Protein AF-A0A6I3MB51-F1 (afdb_monomer)

Secondary structure (DSSP, 8-state):
-----PPPPPPP----HHHHHHHHHHHHHHHHHHHHHHHHHHHHHHHHHHHTTGGGGSHHHH---TTHHHHHHHHHHHHHHHHHHHHHHHHHHHHTSHHHHHHTSTTHHHHHHHHHHHHHHHHHHHGGGGHHHHHHHHHHHHHHHHHTT--S-HHHHHHHHHHHHHHHHHHHHHHTTEEE-TTT--EEEE-TT---SSEEETTEEEEEE----SS--HHHHHHTT---GGGB-TTS-EEEPPSSTTS--------TTSSHHHHHHHHHHHHHHTT-------TT--HHHHHHHHHHHHHTT----PPPS-----

Organism: NCBI:txid88376

Radius of gyration: 34.32 Å; Cα contacts (8 Å, |Δi|>4): 249; chains: 1; bounding box: 93×64×107 Å

Structure (mmCIF, N/CA/C/O backbone):
data_AF-A0A6I3MB51-F1
#
_entry.id   AF-A0A6I3MB51-F1
#
loop_
_atom_site.group_PDB
_atom_site.id
_atom_site.type_symbol
_atom_site.label_atom_id
_atom_site.label_alt_id
_atom_site.label_comp_id
_atom_site.label_asym_id
_atom_site.label_entity_id
_atom_site.label_seq_id
_atom_site.pdbx_PDB_ins_code
_atom_site.Cartn_x
_atom_site.Cartn_y
_atom_site.Cartn_z
_atom_site.occupancy
_atom_site.B_iso_or_equiv
_atom_site.auth_seq_id
_atom_site.auth_comp_id
_atom_site.auth_asym_id
_atom_site.auth_atom_id
_atom_site.pdbx_PDB_model_num
ATOM 1 N N . MET A 1 1 ? 63.590 -49.082 -60.515 1.00 42.47 1 MET A N 1
ATOM 2 C CA . MET A 1 1 ? 62.926 -47.864 -61.024 1.00 42.47 1 MET A CA 1
ATOM 3 C C . MET A 1 1 ? 61.656 -47.686 -60.219 1.00 42.47 1 MET A C 1
ATOM 5 O O . MET A 1 1 ? 60.655 -48.316 -60.525 1.00 42.47 1 MET A O 1
ATOM 9 N N . SER A 1 2 ? 61.745 -46.925 -59.135 1.00 40.91 2 SER A N 1
ATOM 10 C CA . SER A 1 2 ? 60.619 -46.637 -58.249 1.00 40.91 2 SER A CA 1
ATOM 11 C C . SER A 1 2 ? 60.252 -45.184 -58.499 1.00 40.91 2 SER A C 1
ATOM 13 O O . SER A 1 2 ? 61.074 -44.303 -58.266 1.00 40.91 2 SER A O 1
ATOM 15 N N . VAL A 1 3 ? 59.079 -44.956 -59.086 1.00 45.72 3 VAL A N 1
ATOM 16 C CA . VAL A 1 3 ? 58.568 -43.614 -59.371 1.00 45.72 3 VAL A CA 1
ATOM 17 C C . VAL A 1 3 ? 58.088 -43.021 -58.052 1.00 45.72 3 VAL A C 1
ATOM 19 O O . VAL A 1 3 ? 57.127 -43.504 -57.458 1.00 45.72 3 VAL A O 1
ATOM 22 N N . GLU A 1 4 ? 58.802 -42.007 -57.583 1.00 49.66 4 GLU A N 1
ATOM 23 C CA . GLU A 1 4 ? 58.446 -41.189 -56.431 1.00 49.66 4 GLU A CA 1
ATOM 24 C C . GLU A 1 4 ? 57.209 -40.353 -56.802 1.00 49.66 4 GLU A C 1
ATOM 26 O O . GLU A 1 4 ? 57.269 -39.453 -57.640 1.00 49.66 4 GLU A O 1
ATOM 31 N N . GLN A 1 5 ? 56.048 -40.719 -56.252 1.00 52.34 5 GLN A N 1
ATOM 32 C CA . GLN A 1 5 ? 54.817 -39.942 -56.381 1.00 52.34 5 GLN A CA 1
ATOM 33 C C . GLN A 1 5 ? 54.979 -38.633 -55.604 1.00 52.34 5 GLN A C 1
ATOM 35 O O . GLN A 1 5 ? 54.984 -38.627 -54.374 1.00 52.34 5 GLN A O 1
ATOM 40 N N . ALA A 1 6 ? 55.091 -37.521 -56.329 1.00 49.56 6 ALA A N 1
ATOM 41 C CA . ALA A 1 6 ? 55.002 -36.188 -55.757 1.00 49.56 6 ALA A CA 1
ATOM 42 C C . ALA A 1 6 ? 53.624 -36.007 -55.097 1.00 49.56 6 ALA A C 1
ATOM 44 O O . ALA A 1 6 ? 52.588 -36.075 -55.762 1.00 49.56 6 ALA A O 1
ATOM 45 N N . ALA A 1 7 ? 53.620 -35.801 -53.780 1.00 53.81 7 ALA A N 1
ATOM 46 C CA . ALA A 1 7 ? 52.425 -35.475 -53.021 1.00 53.81 7 ALA A CA 1
ATOM 47 C C . ALA A 1 7 ? 51.867 -34.125 -53.498 1.00 53.81 7 ALA A C 1
ATOM 49 O O . ALA A 1 7 ? 52.521 -33.089 -53.378 1.00 53.81 7 ALA A O 1
ATOM 50 N N . VAL A 1 8 ? 50.653 -34.147 -54.046 1.00 59.91 8 VAL A N 1
ATOM 51 C CA . VAL A 1 8 ? 49.859 -32.943 -54.308 1.00 59.91 8 VAL A CA 1
ATOM 52 C C . VAL A 1 8 ? 49.549 -32.302 -52.948 1.00 59.91 8 VAL A C 1
ATOM 54 O O . VAL A 1 8 ? 48.999 -32.995 -52.087 1.00 59.91 8 VAL A O 1
ATOM 57 N N . PRO A 1 9 ? 49.908 -31.028 -52.699 1.00 56.16 9 PRO A N 1
ATOM 58 C CA . PRO A 1 9 ? 49.522 -30.363 -51.461 1.00 56.16 9 PRO A CA 1
ATOM 59 C C . PRO A 1 9 ? 47.987 -30.318 -51.376 1.00 56.16 9 PRO A C 1
ATOM 61 O O . PRO A 1 9 ? 47.340 -30.075 -52.400 1.00 56.16 9 PRO A O 1
ATOM 64 N N . PRO A 1 10 ? 47.379 -30.565 -50.200 1.00 54.44 10 PRO A N 1
ATOM 65 C CA . PRO A 1 10 ? 45.936 -30.4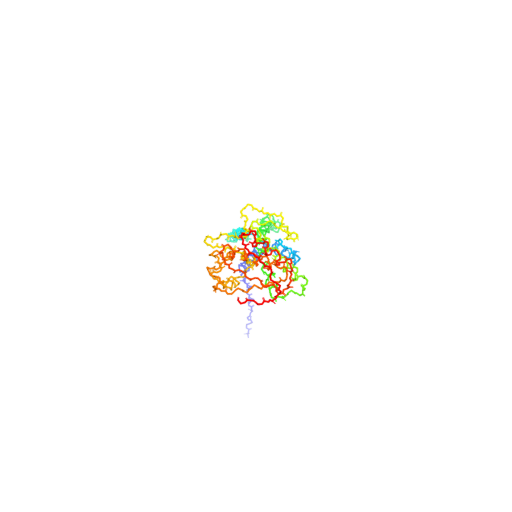41 -50.061 1.00 54.44 10 PRO A CA 1
ATOM 66 C C . PRO A 1 10 ? 45.537 -29.010 -50.430 1.00 54.44 10 PRO A C 1
ATOM 68 O O . PRO A 1 10 ? 46.172 -28.051 -49.985 1.00 54.44 10 PRO A O 1
ATOM 71 N N . ALA A 1 11 ? 44.511 -28.875 -51.274 1.00 55.53 11 ALA A N 1
ATOM 72 C CA . ALA A 1 11 ? 43.912 -27.582 -51.572 1.00 55.53 11 ALA A CA 1
ATOM 73 C C . ALA A 1 11 ? 43.587 -26.868 -50.245 1.00 55.53 11 ALA A C 1
ATOM 75 O O . ALA A 1 11 ? 43.142 -27.539 -49.305 1.00 55.53 11 ALA A O 1
ATOM 76 N N . PRO A 1 12 ? 43.838 -25.550 -50.128 1.00 47.59 12 PRO A N 1
ATOM 77 C CA . PRO A 1 12 ? 43.454 -24.814 -48.933 1.00 47.59 12 PRO A CA 1
ATOM 78 C C . PRO A 1 12 ? 41.963 -25.049 -48.704 1.00 47.59 12 PRO A C 1
ATOM 80 O O . PRO A 1 12 ? 41.168 -24.923 -49.634 1.00 47.59 12 PRO A O 1
ATOM 83 N N . ALA A 1 13 ? 41.604 -25.462 -47.491 1.00 51.59 13 ALA A N 1
ATOM 84 C CA . ALA A 1 13 ? 40.215 -25.646 -47.123 1.00 51.59 13 ALA A CA 1
ATOM 85 C C . ALA A 1 13 ? 39.491 -24.310 -47.341 1.00 51.59 13 ALA A C 1
ATOM 87 O O . ALA A 1 13 ? 39.730 -23.349 -46.612 1.00 51.59 13 ALA A O 1
ATOM 88 N N . GLU A 1 14 ? 38.624 -24.246 -48.353 1.00 46.31 14 GLU A N 1
ATOM 89 C CA . GLU A 1 14 ? 37.527 -23.281 -48.429 1.00 46.31 14 GLU A CA 1
ATOM 90 C C . GLU A 1 14 ? 36.556 -23.600 -47.285 1.00 46.31 14 GLU A C 1
ATOM 92 O O . GLU A 1 14 ? 35.446 -24.079 -47.485 1.00 46.31 14 GLU A O 1
ATOM 97 N N . THR A 1 15 ? 36.990 -23.413 -46.042 1.00 51.09 15 THR A N 1
ATOM 98 C CA . THR A 1 15 ? 36.074 -23.300 -44.914 1.00 51.09 15 THR A CA 1
ATOM 99 C C . THR A 1 15 ? 35.401 -21.938 -45.027 1.00 51.09 15 THR A C 1
ATOM 101 O O . THR A 1 15 ? 35.941 -20.918 -44.616 1.00 51.09 15 THR A O 1
ATOM 104 N N . ASP A 1 16 ? 34.275 -21.956 -45.738 1.00 58.34 16 ASP A N 1
ATOM 105 C CA . ASP A 1 16 ? 33.053 -21.179 -45.551 1.00 58.34 16 ASP A CA 1
ATOM 106 C C . ASP A 1 16 ? 33.182 -19.772 -44.939 1.00 58.34 16 ASP A C 1
ATOM 108 O O . ASP A 1 16 ? 32.640 -19.488 -43.872 1.00 58.34 16 ASP A O 1
ATOM 112 N N . ALA A 1 17 ? 33.733 -18.821 -45.698 1.00 62.75 17 ALA A N 1
ATOM 113 C CA . ALA A 1 17 ? 33.596 -17.387 -45.402 1.00 62.75 17 ALA A CA 1
ATOM 114 C C . ALA A 1 17 ? 32.122 -16.955 -45.199 1.00 62.75 17 ALA A C 1
ATOM 116 O O . ALA A 1 17 ? 31.830 -15.985 -44.502 1.00 62.75 17 ALA A O 1
ATOM 117 N N . LEU A 1 18 ? 31.184 -17.696 -45.800 1.00 63.47 18 LEU A N 1
ATOM 118 C CA . LEU A 1 18 ? 29.742 -17.529 -45.633 1.00 63.47 18 LEU A CA 1
ATOM 119 C C . LEU A 1 18 ? 29.249 -18.020 -44.261 1.00 63.47 18 LEU A C 1
ATOM 121 O O . LEU A 1 18 ? 28.390 -17.368 -43.674 1.00 63.47 18 LEU A O 1
ATOM 125 N N . SER A 1 19 ? 29.802 -19.119 -43.735 1.00 70.19 19 SER A N 1
ATOM 126 C CA . SER A 1 19 ? 29.491 -19.629 -42.390 1.00 70.19 19 SER A CA 1
ATOM 127 C C . SER A 1 19 ? 30.039 -18.692 -41.317 1.00 70.19 19 SER A C 1
ATOM 129 O O . SER A 1 19 ? 29.294 -18.301 -40.421 1.00 70.19 19 SER A O 1
ATOM 131 N N . ASP A 1 20 ? 31.290 -18.250 -41.460 1.00 74.06 20 ASP A N 1
ATOM 132 C CA . ASP A 1 20 ? 31.930 -17.325 -40.515 1.00 74.06 20 ASP A CA 1
ATOM 133 C C . ASP A 1 20 ? 31.216 -15.961 -40.485 1.00 74.06 20 ASP A C 1
ATOM 135 O O . ASP A 1 20 ? 30.989 -15.379 -39.420 1.00 74.06 20 ASP A O 1
ATOM 139 N N . ALA A 1 21 ? 30.784 -15.461 -41.650 1.00 69.19 21 ALA A N 1
ATOM 140 C CA . ALA A 1 21 ? 29.977 -14.246 -41.735 1.00 69.19 21 ALA A CA 1
ATOM 141 C C . ALA A 1 21 ? 28.595 -14.426 -41.083 1.00 69.19 21 ALA A C 1
ATOM 143 O O . ALA A 1 21 ? 28.131 -13.535 -40.367 1.00 69.19 21 ALA A O 1
ATOM 144 N N . LEU A 1 22 ? 27.940 -15.572 -41.296 1.00 73.50 22 LEU A N 1
ATOM 145 C CA . LEU A 1 22 ? 26.632 -15.868 -40.710 1.00 73.50 22 LEU A CA 1
ATOM 146 C C . LEU A 1 22 ? 26.712 -15.988 -39.179 1.00 73.50 22 LEU A C 1
ATOM 148 O O . LEU A 1 22 ? 25.847 -15.457 -38.478 1.00 73.50 22 LEU A O 1
ATOM 152 N N . GLU A 1 23 ? 27.766 -16.621 -38.658 1.00 77.06 23 GLU A N 1
ATOM 153 C CA . GLU A 1 23 ? 28.033 -16.743 -37.222 1.00 77.06 23 GLU A CA 1
ATOM 154 C C . GLU A 1 23 ? 28.285 -15.373 -36.576 1.00 77.06 23 GLU A C 1
ATOM 156 O O . GLU A 1 23 ? 27.677 -15.052 -35.549 1.00 77.06 23 GLU A O 1
ATOM 161 N N . ALA A 1 24 ? 29.092 -14.517 -37.210 1.00 73.19 24 ALA A N 1
ATOM 162 C CA . ALA A 1 24 ? 29.349 -13.160 -36.729 1.00 73.19 24 ALA A CA 1
ATOM 163 C C . ALA A 1 24 ? 28.072 -12.297 -36.683 1.00 73.19 24 ALA A C 1
ATOM 165 O O . ALA A 1 24 ? 27.846 -11.574 -35.706 1.00 73.19 24 ALA A O 1
ATOM 166 N N . VAL A 1 25 ? 27.200 -12.398 -37.696 1.00 74.38 25 VAL A N 1
ATOM 167 C CA . VAL A 1 25 ? 25.910 -11.682 -37.720 1.00 74.38 25 VAL A CA 1
ATOM 168 C C . VAL A 1 25 ? 24.960 -12.199 -36.637 1.00 74.38 25 VAL A C 1
ATOM 170 O O . VAL A 1 25 ? 24.330 -11.395 -35.945 1.00 74.38 25 VAL A O 1
ATOM 173 N N . LEU A 1 26 ? 24.877 -13.517 -36.439 1.00 75.94 26 LEU A N 1
ATOM 174 C CA . LEU A 1 26 ? 24.066 -14.123 -35.377 1.00 75.94 26 LEU A CA 1
ATOM 175 C C . LEU A 1 26 ? 24.549 -13.717 -33.980 1.00 75.94 26 LEU A C 1
ATOM 177 O O . LEU A 1 26 ? 23.733 -13.341 -33.134 1.00 75.94 26 LEU A O 1
ATOM 181 N N . ALA A 1 27 ? 25.862 -13.734 -33.742 1.00 75.19 27 ALA A N 1
ATOM 182 C CA . ALA A 1 27 ? 26.452 -13.302 -32.480 1.00 75.19 27 ALA A CA 1
ATOM 183 C C . ALA A 1 27 ? 26.180 -11.813 -32.207 1.00 75.19 27 ALA A C 1
ATOM 185 O O . ALA A 1 27 ? 25.759 -11.451 -31.105 1.00 75.19 27 ALA A O 1
ATOM 186 N N . ALA A 1 28 ? 26.341 -10.951 -33.216 1.00 75.12 28 ALA A N 1
ATOM 187 C CA . ALA A 1 28 ? 26.037 -9.526 -33.104 1.00 75.12 28 ALA A CA 1
ATOM 188 C C . ALA A 1 28 ? 24.545 -9.272 -32.822 1.00 75.12 28 ALA A C 1
ATOM 190 O O . ALA A 1 28 ? 24.212 -8.464 -31.952 1.00 75.12 28 ALA A O 1
ATOM 191 N N . ALA A 1 29 ? 23.645 -9.997 -33.494 1.00 75.38 29 ALA A N 1
ATOM 192 C CA . ALA A 1 29 ? 22.204 -9.907 -33.262 1.00 75.38 29 ALA A CA 1
ATOM 193 C C . ALA A 1 29 ? 21.817 -10.360 -31.844 1.00 75.38 29 ALA A C 1
ATOM 195 O O . ALA A 1 29 ? 20.997 -9.712 -31.192 1.00 75.38 29 ALA A O 1
ATOM 196 N N . LEU A 1 30 ? 22.441 -11.427 -31.332 1.00 79.81 30 LEU A N 1
ATOM 197 C CA . LEU A 1 30 ? 22.227 -11.900 -29.964 1.00 79.81 30 LEU A CA 1
ATOM 198 C C . LEU A 1 30 ? 22.701 -10.871 -28.928 1.00 79.81 30 LEU A C 1
ATOM 200 O O . LEU A 1 30 ? 21.970 -10.575 -27.983 1.00 79.81 30 LEU A O 1
ATOM 204 N N . ILE A 1 31 ? 23.895 -10.296 -29.107 1.00 82.88 31 ILE A N 1
ATOM 205 C CA . ILE A 1 31 ? 24.426 -9.248 -28.220 1.00 82.88 31 ILE A CA 1
ATOM 206 C C . ILE A 1 31 ? 23.512 -8.021 -28.240 1.00 82.88 31 ILE A C 1
ATOM 208 O O . ILE A 1 31 ? 23.186 -7.486 -27.178 1.00 82.88 31 ILE A O 1
ATOM 212 N N . ALA A 1 32 ? 23.056 -7.604 -29.423 1.00 79.62 32 ALA A N 1
ATOM 213 C CA . ALA A 1 32 ? 22.118 -6.498 -29.569 1.00 79.62 32 ALA A CA 1
ATOM 214 C C . ALA A 1 32 ? 20.794 -6.786 -28.850 1.00 79.62 32 ALA A C 1
ATOM 216 O O . ALA A 1 32 ? 20.312 -5.928 -28.116 1.00 79.62 32 ALA A O 1
ATOM 217 N N . LEU A 1 33 ? 20.249 -8.001 -28.972 1.00 80.31 33 LEU A N 1
ATOM 218 C CA . LEU A 1 33 ? 19.024 -8.416 -28.285 1.00 80.31 33 LEU A CA 1
ATOM 219 C C . LEU A 1 33 ? 19.189 -8.433 -26.756 1.00 80.31 33 LEU A C 1
ATOM 221 O O . LEU A 1 33 ? 18.325 -7.935 -26.032 1.00 80.31 33 LEU A O 1
ATOM 225 N N . VAL A 1 34 ? 20.304 -8.967 -26.248 1.00 84.31 34 VAL A N 1
ATOM 226 C CA . VAL A 1 34 ? 20.617 -8.954 -24.809 1.00 84.31 34 VAL A CA 1
ATOM 227 C C . VAL A 1 34 ? 20.760 -7.518 -24.308 1.00 84.31 34 VAL A C 1
ATOM 229 O O . VAL A 1 34 ? 20.190 -7.175 -23.271 1.00 84.31 34 VAL A O 1
ATOM 232 N N . GLY A 1 35 ? 21.471 -6.670 -25.054 1.00 83.62 35 GLY A N 1
ATOM 233 C CA . GLY A 1 35 ? 21.602 -5.245 -24.764 1.00 83.62 35 GLY A CA 1
ATOM 234 C C . GLY A 1 35 ? 20.244 -4.550 -24.714 1.00 83.62 35 GLY A C 1
ATOM 235 O O . GLY A 1 35 ? 19.960 -3.857 -23.741 1.00 83.62 35 GLY A O 1
ATOM 236 N N . LEU A 1 36 ? 19.379 -4.816 -25.696 1.00 84.19 36 LEU A N 1
ATOM 237 C CA . LEU A 1 36 ? 18.030 -4.261 -25.802 1.00 84.19 36 LEU A CA 1
ATOM 238 C C . LEU A 1 36 ? 17.195 -4.523 -24.545 1.00 84.19 36 LEU A C 1
ATOM 240 O O . LEU A 1 36 ? 16.555 -3.617 -24.021 1.00 84.19 36 LEU A O 1
ATOM 244 N N . VAL A 1 37 ? 17.231 -5.760 -24.045 1.00 83.56 37 VAL A N 1
ATOM 245 C CA . VAL A 1 37 ? 16.469 -6.185 -22.862 1.00 83.56 37 VAL A CA 1
ATOM 246 C C . VAL A 1 37 ? 17.121 -5.699 -21.564 1.00 83.56 37 VAL A C 1
ATOM 248 O O . VAL A 1 37 ? 16.422 -5.348 -20.611 1.00 83.56 37 VAL A O 1
ATOM 251 N N . ALA A 1 38 ? 18.453 -5.668 -21.501 1.00 87.56 38 ALA A N 1
ATOM 252 C CA . ALA A 1 38 ? 19.184 -5.282 -20.297 1.00 87.56 38 ALA A CA 1
ATOM 253 C C . ALA A 1 38 ? 19.165 -3.766 -20.044 1.00 87.56 38 ALA A C 1
ATOM 255 O O . ALA A 1 38 ? 19.105 -3.340 -18.888 1.00 87.56 38 ALA A O 1
ATOM 256 N N . LEU A 1 39 ? 19.193 -2.949 -21.099 1.00 89.88 39 LEU A N 1
ATOM 257 C CA . LEU A 1 39 ? 19.291 -1.492 -21.000 1.00 89.88 39 LEU A CA 1
ATOM 258 C C . LEU A 1 39 ? 18.159 -0.832 -20.186 1.00 89.88 39 LEU A C 1
ATOM 260 O O . LEU A 1 39 ? 18.477 -0.099 -19.244 1.00 89.88 39 LEU A O 1
ATOM 264 N N . PRO A 1 40 ? 16.860 -1.109 -20.432 1.00 91.00 40 PRO A N 1
ATOM 265 C CA . PRO A 1 40 ? 15.781 -0.503 -19.652 1.00 91.00 40 PRO A CA 1
ATOM 266 C C . PRO A 1 40 ? 15.764 -1.012 -18.204 1.00 91.00 40 PRO A C 1
ATOM 268 O O . PRO A 1 40 ? 15.167 -0.386 -17.328 1.00 91.00 40 PRO A O 1
ATOM 271 N N . LEU A 1 41 ? 16.437 -2.130 -17.906 1.00 91.88 41 LEU A N 1
ATOM 272 C CA . LEU A 1 41 ? 16.562 -2.661 -16.549 1.00 91.88 41 LEU A CA 1
ATOM 273 C C . LEU A 1 41 ? 17.684 -1.990 -15.739 1.00 91.88 41 LEU A C 1
ATOM 275 O O . LEU A 1 41 ? 17.679 -2.091 -14.509 1.00 91.88 41 LEU A O 1
ATOM 279 N N . LEU A 1 42 ? 18.610 -1.262 -16.372 1.00 91.56 42 LEU A N 1
ATOM 280 C CA . LEU A 1 42 ? 19.712 -0.599 -15.665 1.00 91.56 42 LEU A CA 1
ATOM 281 C C . LEU A 1 42 ? 19.211 0.450 -14.668 1.00 91.56 42 LEU A C 1
ATOM 283 O O . LEU A 1 42 ? 19.557 0.382 -13.487 1.00 91.56 42 LEU A O 1
ATOM 287 N N . ILE A 1 43 ? 18.359 1.383 -15.109 1.00 91.81 43 ILE A N 1
ATOM 288 C CA . ILE A 1 43 ? 17.794 2.433 -14.243 1.00 91.81 43 ILE A CA 1
ATOM 289 C C . ILE A 1 43 ? 17.095 1.849 -13.003 1.00 91.81 43 ILE A C 1
ATOM 291 O O . ILE A 1 43 ? 17.456 2.243 -11.889 1.00 91.81 43 ILE A O 1
ATOM 295 N N . PRO A 1 44 ? 16.126 0.917 -13.121 1.00 92.12 44 PRO A N 1
ATOM 296 C CA . PRO A 1 44 ? 15.441 0.380 -11.951 1.00 92.12 44 PRO A CA 1
ATOM 297 C C . PRO A 1 44 ? 16.374 -0.394 -11.015 1.00 92.12 44 PRO A C 1
ATOM 299 O O . PRO A 1 44 ? 16.232 -0.283 -9.793 1.00 92.12 44 PRO A O 1
ATOM 302 N N . VAL A 1 45 ? 17.352 -1.134 -11.548 1.00 91.00 45 VAL A N 1
ATOM 303 C CA . VAL A 1 45 ? 18.341 -1.846 -10.724 1.00 91.00 45 VAL A CA 1
ATOM 304 C C . VAL A 1 45 ? 19.211 -0.860 -9.948 1.00 91.00 45 VAL A C 1
ATOM 306 O O . VAL A 1 45 ? 19.352 -1.004 -8.730 1.00 91.00 45 VAL A O 1
ATOM 309 N N . ILE A 1 46 ? 19.751 0.161 -10.616 1.00 91.12 46 ILE A N 1
ATOM 310 C CA . ILE A 1 46 ? 20.579 1.193 -9.982 1.00 91.12 46 ILE A CA 1
ATOM 311 C C . ILE A 1 46 ? 19.766 1.931 -8.917 1.00 91.12 46 ILE A C 1
ATOM 313 O O . ILE A 1 46 ? 20.224 2.048 -7.782 1.00 91.12 46 ILE A O 1
ATOM 317 N N . ALA A 1 47 ? 18.536 2.350 -9.224 1.00 90.19 47 ALA A N 1
ATOM 318 C CA . ALA A 1 47 ? 17.677 3.058 -8.277 1.00 90.19 47 ALA A CA 1
ATOM 319 C C . ALA A 1 47 ? 17.421 2.246 -6.995 1.00 90.19 47 ALA A C 1
ATOM 321 O O . ALA A 1 47 ? 17.547 2.771 -5.885 1.00 90.19 47 ALA A O 1
ATOM 322 N N . VAL A 1 48 ? 17.127 0.947 -7.126 1.00 90.00 48 VAL A N 1
ATOM 323 C CA . VAL A 1 48 ? 16.921 0.053 -5.974 1.00 90.00 48 VAL A CA 1
ATOM 324 C C . VAL A 1 48 ? 18.211 -0.149 -5.172 1.00 90.00 48 VAL A C 1
ATOM 326 O O . VAL A 1 48 ? 18.157 -0.235 -3.941 1.00 90.00 48 VAL A O 1
ATOM 329 N N . ARG A 1 49 ? 19.368 -0.221 -5.839 1.00 89.06 49 ARG A N 1
ATOM 330 C CA . ARG A 1 49 ? 20.679 -0.369 -5.184 1.00 89.06 49 ARG A CA 1
ATOM 331 C C . ARG A 1 49 ? 21.084 0.895 -4.427 1.00 89.06 49 ARG A C 1
ATOM 333 O O . ARG A 1 49 ? 21.465 0.789 -3.265 1.00 89.06 49 ARG A O 1
ATOM 340 N N . VAL A 1 50 ? 20.946 2.063 -5.054 1.00 90.06 50 VAL A N 1
ATOM 341 C CA . VAL A 1 50 ? 21.303 3.373 -4.481 1.00 90.06 50 VAL A CA 1
ATOM 342 C C . VAL A 1 50 ? 20.432 3.706 -3.274 1.00 90.06 50 VAL A C 1
ATOM 344 O O . VAL A 1 50 ? 20.935 4.171 -2.255 1.00 90.06 50 VAL A O 1
ATOM 347 N N . ALA A 1 51 ? 19.130 3.424 -3.343 1.00 84.56 51 ALA A N 1
ATOM 348 C CA . ALA A 1 51 ? 18.237 3.676 -2.217 1.00 84.56 51 ALA A CA 1
ATOM 349 C C . ALA A 1 51 ? 18.524 2.803 -0.984 1.00 84.56 51 ALA A C 1
ATOM 351 O O . ALA A 1 51 ? 18.156 3.169 0.137 1.00 84.56 51 ALA A O 1
ATOM 352 N N . GLY A 1 52 ? 19.160 1.646 -1.184 1.00 81.44 52 GLY A N 1
ATOM 353 C CA . GLY A 1 52 ? 19.556 0.740 -0.115 1.00 81.44 52 GLY A CA 1
ATOM 354 C C . GLY A 1 52 ? 18.381 0.243 0.735 1.00 81.44 52 GLY A C 1
ATOM 355 O O . GLY A 1 52 ? 17.263 0.029 0.263 1.00 81.44 52 GLY A O 1
ATOM 356 N N . GLU A 1 53 ? 18.652 -0.006 2.016 1.00 79.25 53 GLU A N 1
ATOM 357 C CA . GLU A 1 53 ? 17.650 -0.473 2.989 1.00 79.25 53 GLU A CA 1
ATOM 358 C C . GLU A 1 53 ? 17.117 0.644 3.888 1.00 79.25 53 GLU A C 1
ATOM 360 O O . GLU A 1 53 ? 16.092 0.471 4.545 1.00 79.25 53 GLU A O 1
ATOM 365 N N . SER A 1 54 ? 17.759 1.814 3.886 1.00 82.19 54 SER A N 1
ATOM 366 C CA . SER A 1 54 ? 17.351 2.962 4.705 1.00 82.19 54 SER A CA 1
ATOM 367 C C . SER A 1 54 ? 15.944 3.441 4.345 1.00 82.19 54 SER A C 1
ATOM 369 O O . SER A 1 54 ? 15.171 3.819 5.229 1.00 82.19 54 SER A O 1
ATOM 371 N N . ILE A 1 55 ? 15.559 3.342 3.068 1.00 86.19 55 ILE A N 1
ATOM 372 C CA . ILE A 1 55 ? 14.227 3.728 2.597 1.00 86.19 55 ILE A CA 1
ATOM 373 C C . ILE A 1 55 ? 13.108 2.893 3.233 1.00 86.19 55 ILE A C 1
ATOM 375 O O . ILE A 1 55 ? 12.003 3.396 3.429 1.00 86.19 55 ILE A O 1
ATOM 379 N N . ALA A 1 56 ? 13.407 1.658 3.647 1.00 84.69 56 ALA A N 1
ATOM 380 C CA . ALA A 1 56 ? 12.450 0.769 4.296 1.00 84.69 56 ALA A CA 1
ATOM 381 C C . ALA A 1 56 ? 12.055 1.229 5.706 1.00 84.69 56 ALA A C 1
ATOM 383 O O . ALA A 1 56 ? 11.044 0.777 6.235 1.00 84.69 56 ALA A O 1
ATOM 384 N N . THR A 1 57 ? 12.814 2.140 6.318 1.00 85.81 57 THR A N 1
ATOM 385 C CA . THR A 1 57 ? 12.472 2.714 7.631 1.00 85.81 57 THR A CA 1
ATOM 386 C C . THR A 1 57 ? 11.457 3.858 7.530 1.00 85.81 57 THR A C 1
ATOM 388 O O . THR A 1 57 ? 10.939 4.321 8.543 1.00 85.81 57 THR A O 1
ATOM 391 N N . LYS A 1 58 ? 11.128 4.317 6.315 1.00 86.94 58 LYS A N 1
ATOM 392 C CA . LYS A 1 58 ? 10.176 5.412 6.089 1.00 86.94 58 LYS A CA 1
ATOM 393 C C . LYS A 1 58 ? 8.766 4.862 5.868 1.00 86.94 58 LYS A C 1
ATOM 395 O O . LYS A 1 58 ? 8.546 4.063 4.964 1.00 86.94 58 LYS A O 1
ATOM 400 N N . ALA A 1 59 ? 7.774 5.349 6.617 1.00 84.62 59 ALA A N 1
ATOM 401 C CA . ALA A 1 59 ? 6.378 4.911 6.465 1.00 84.62 59 ALA A CA 1
ATOM 402 C C . ALA A 1 59 ? 5.810 5.183 5.054 1.00 84.62 59 ALA A C 1
ATOM 404 O O . ALA A 1 59 ? 5.062 4.372 4.511 1.00 84.62 59 ALA A O 1
ATOM 405 N N . VAL A 1 60 ? 6.222 6.285 4.412 1.00 85.25 60 VAL A N 1
ATOM 406 C CA . VAL A 1 60 ? 5.813 6.632 3.035 1.00 85.25 60 VAL A CA 1
ATOM 407 C C . VAL A 1 60 ? 6.190 5.533 2.039 1.00 85.25 60 VAL A C 1
ATOM 409 O O . VAL A 1 60 ? 5.410 5.237 1.138 1.00 85.25 60 VAL A O 1
ATOM 412 N N . PHE A 1 61 ? 7.332 4.864 2.239 1.00 86.75 61 PHE A N 1
ATOM 413 C CA . PHE A 1 61 ? 7.762 3.764 1.379 1.00 86.75 61 PHE A CA 1
ATOM 414 C C . PHE A 1 61 ? 6.799 2.577 1.417 1.00 86.75 61 PHE A C 1
ATOM 416 O O . PHE A 1 61 ? 6.715 1.856 0.432 1.00 86.75 61 PHE A O 1
ATOM 423 N N . TRP A 1 62 ? 6.060 2.365 2.506 1.00 86.38 62 TRP A N 1
ATOM 424 C CA . TRP A 1 62 ? 5.137 1.236 2.663 1.00 86.38 62 TRP A CA 1
ATOM 425 C C . TRP A 1 62 ? 3.704 1.553 2.239 1.00 86.38 62 TRP A C 1
ATOM 427 O O . TRP A 1 62 ? 2.878 0.642 2.142 1.00 86.38 62 TRP A O 1
ATOM 437 N N . ARG A 1 63 ? 3.400 2.823 1.953 1.00 83.94 63 ARG A N 1
ATOM 438 C CA . ARG A 1 63 ? 2.083 3.239 1.474 1.00 83.94 63 ARG A CA 1
ATOM 439 C C . ARG A 1 63 ? 1.867 2.696 0.057 1.00 83.94 63 ARG A C 1
ATOM 441 O O . ARG A 1 63 ? 2.652 2.951 -0.857 1.00 83.94 63 ARG A O 1
ATOM 448 N N . VAL A 1 64 ? 0.816 1.897 -0.109 1.00 80.88 64 VAL A N 1
ATOM 449 C CA . VAL A 1 64 ? 0.380 1.359 -1.405 1.00 80.88 64 VAL A CA 1
ATOM 450 C C . VAL A 1 64 ? -0.858 2.135 -1.821 1.00 80.88 64 VAL A C 1
ATOM 452 O O . VAL A 1 64 ? -1.854 2.141 -1.097 1.00 80.88 64 VAL A O 1
ATOM 455 N N . TRP A 1 65 ? -0.800 2.786 -2.977 1.00 80.38 65 TRP A N 1
ATOM 456 C CA . TRP A 1 65 ? -1.972 3.436 -3.552 1.00 80.38 65 TRP A CA 1
ATOM 457 C C . TRP A 1 65 ? -2.760 2.455 -4.421 1.00 80.38 65 TRP A C 1
ATOM 459 O O . TRP A 1 65 ? -2.154 1.607 -5.081 1.00 80.38 65 TRP A O 1
ATOM 469 N N . PRO A 1 66 ? -4.100 2.568 -4.468 1.00 79.44 66 PRO A N 1
ATOM 470 C CA . PRO A 1 66 ? -4.932 1.656 -5.248 1.00 79.44 66 PRO A CA 1
ATOM 471 C C . PRO A 1 66 ? -4.619 1.716 -6.747 1.00 79.44 66 PRO A C 1
ATOM 473 O O . PRO A 1 66 ? -4.741 0.709 -7.421 1.00 79.44 66 PRO A O 1
ATOM 476 N N . TRP A 1 67 ? -4.137 2.847 -7.262 1.00 83.62 67 TRP A N 1
ATOM 477 C CA . TRP A 1 67 ? -3.780 3.031 -8.674 1.00 83.62 67 TRP A CA 1
ATOM 478 C C . TRP A 1 67 ? -2.380 2.516 -9.035 1.00 83.62 67 TRP A C 1
ATOM 480 O O . TRP A 1 67 ? -1.996 2.518 -10.202 1.00 83.62 67 TRP A O 1
ATOM 490 N N . GLN A 1 68 ? -1.603 2.053 -8.051 1.00 85.50 68 GLN A N 1
ATOM 491 C CA . GLN A 1 68 ? -0.223 1.624 -8.277 1.00 85.50 68 GLN A CA 1
ATOM 492 C C . GLN A 1 68 ? -0.141 0.401 -9.202 1.00 85.50 68 GLN A C 1
ATOM 494 O O . GLN A 1 68 ? 0.821 0.278 -9.953 1.00 85.50 68 GLN A O 1
ATOM 499 N N . TRP A 1 69 ? -1.144 -0.487 -9.192 1.00 85.56 69 TRP A N 1
ATOM 500 C CA . TRP A 1 69 ? -1.176 -1.608 -10.137 1.00 85.56 69 TRP A CA 1
ATOM 501 C C . TRP A 1 69 ? -1.369 -1.126 -11.578 1.00 85.56 69 TRP A C 1
ATOM 503 O O . TRP A 1 69 ? -0.685 -1.637 -12.453 1.00 85.56 69 TRP A O 1
ATOM 513 N N . ILE A 1 70 ? -2.202 -0.102 -11.812 1.00 91.44 70 ILE A N 1
ATOM 514 C CA . ILE A 1 70 ? -2.406 0.473 -13.151 1.00 91.44 70 ILE A CA 1
ATOM 515 C C . ILE A 1 70 ? -1.101 1.071 -13.666 1.00 91.44 70 ILE A C 1
ATOM 517 O O . ILE A 1 70 ? -0.691 0.764 -14.779 1.00 91.44 70 ILE A O 1
ATOM 521 N N . ILE A 1 71 ? -0.416 1.865 -12.836 1.00 90.62 71 ILE A N 1
ATOM 522 C CA . ILE A 1 71 ? 0.871 2.480 -13.193 1.00 90.62 71 ILE A CA 1
ATOM 523 C C . ILE A 1 71 ? 1.910 1.401 -13.523 1.00 90.62 71 ILE A C 1
ATOM 525 O O . ILE A 1 71 ? 2.606 1.505 -14.529 1.00 90.62 71 ILE A O 1
ATOM 529 N N . ASN A 1 72 ? 1.989 0.344 -12.710 1.00 91.38 72 ASN A N 1
ATOM 530 C CA . ASN A 1 72 ? 2.900 -0.772 -12.953 1.00 91.38 72 ASN A CA 1
ATOM 531 C C . ASN A 1 72 ? 2.583 -1.486 -14.275 1.00 91.38 72 ASN A C 1
ATOM 533 O O . ASN A 1 72 ? 3.491 -1.733 -15.063 1.00 91.38 72 ASN A O 1
ATOM 537 N N . THR A 1 73 ? 1.312 -1.810 -14.524 1.00 91.69 73 THR A N 1
ATOM 538 C CA . THR A 1 73 ? 0.884 -2.496 -15.749 1.00 91.69 73 THR A CA 1
ATOM 539 C C . THR A 1 73 ? 1.128 -1.634 -16.982 1.00 91.69 73 THR A C 1
ATOM 541 O O . THR A 1 73 ? 1.663 -2.135 -17.965 1.00 91.69 73 THR A O 1
ATOM 544 N N . ALA A 1 74 ? 0.801 -0.341 -16.923 1.00 93.62 74 ALA A N 1
ATOM 545 C CA . ALA A 1 74 ? 1.043 0.595 -18.016 1.00 93.62 74 ALA A CA 1
ATOM 546 C C . ALA A 1 74 ? 2.543 0.748 -18.311 1.00 93.62 74 ALA A C 1
ATOM 548 O O . ALA A 1 74 ? 2.941 0.680 -19.469 1.00 93.62 74 ALA A O 1
ATOM 549 N N . GLY A 1 75 ? 3.381 0.886 -17.277 1.00 92.62 75 GLY A N 1
ATOM 550 C CA . GLY A 1 75 ? 4.833 0.974 -17.438 1.00 92.62 75 GLY A CA 1
ATOM 551 C C . GLY A 1 75 ? 5.436 -0.280 -18.075 1.00 92.62 75 GLY A C 1
ATOM 552 O O . GLY A 1 75 ? 6.235 -0.165 -18.999 1.00 92.62 75 GLY A O 1
ATOM 553 N N . ILE A 1 76 ? 5.005 -1.471 -17.639 1.00 93.38 76 ILE A N 1
ATOM 554 C CA . ILE A 1 76 ? 5.428 -2.744 -18.248 1.00 93.38 76 ILE A CA 1
ATOM 555 C C . ILE A 1 76 ? 4.990 -2.798 -19.710 1.00 93.38 76 ILE A C 1
ATOM 557 O O . ILE A 1 76 ? 5.824 -3.043 -20.573 1.00 93.38 76 ILE A O 1
ATOM 561 N N . LEU A 1 77 ? 3.712 -2.527 -19.992 1.00 95.44 77 LEU A N 1
ATOM 562 C CA . LEU A 1 77 ? 3.159 -2.590 -21.344 1.00 95.44 77 LEU A CA 1
ATOM 563 C C . LEU A 1 77 ? 3.915 -1.665 -22.306 1.00 95.44 77 LEU A C 1
ATOM 565 O O . LEU A 1 77 ? 4.298 -2.099 -23.386 1.00 95.44 77 LEU A O 1
ATOM 569 N N . LEU A 1 78 ? 4.157 -0.414 -21.907 1.00 93.94 78 LEU A N 1
ATOM 570 C CA . LEU A 1 78 ? 4.856 0.567 -22.739 1.00 93.94 78 LEU A CA 1
ATOM 571 C C . LEU A 1 78 ? 6.291 0.134 -23.055 1.00 93.94 78 LEU A C 1
ATOM 573 O O . LEU A 1 78 ? 6.705 0.218 -24.208 1.00 93.94 78 LEU A O 1
ATOM 577 N N . VAL A 1 79 ? 7.028 -0.374 -22.063 1.00 93.75 79 VAL A N 1
ATOM 578 C CA . VAL A 1 79 ? 8.390 -0.882 -22.291 1.00 93.75 79 VAL A CA 1
ATOM 579 C C . VAL A 1 79 ? 8.366 -2.140 -23.154 1.00 93.75 79 VAL A C 1
ATOM 581 O O . VAL A 1 79 ? 9.174 -2.264 -24.065 1.00 93.75 79 VAL A O 1
ATOM 584 N N . THR A 1 80 ? 7.419 -3.055 -22.940 1.00 93.00 80 THR A N 1
ATOM 585 C CA . THR A 1 80 ? 7.273 -4.245 -23.789 1.00 93.00 80 THR A CA 1
ATOM 586 C C . THR A 1 80 ? 6.960 -3.874 -25.238 1.00 93.00 80 THR A C 1
ATOM 588 O O . THR A 1 80 ? 7.555 -4.451 -26.144 1.00 93.00 80 THR A O 1
ATOM 591 N N . ILE A 1 81 ? 6.072 -2.902 -25.473 1.00 94.00 81 ILE A N 1
ATOM 592 C CA . ILE A 1 81 ? 5.761 -2.404 -26.820 1.00 94.00 81 ILE A CA 1
ATOM 593 C C . ILE A 1 81 ? 7.012 -1.808 -27.469 1.00 94.00 81 ILE A C 1
ATOM 595 O O . ILE A 1 81 ? 7.321 -2.169 -28.603 1.00 94.00 81 ILE A O 1
ATOM 599 N N . LEU A 1 82 ? 7.753 -0.955 -26.751 1.00 92.44 82 LEU A N 1
ATOM 600 C CA . LEU A 1 82 ? 8.999 -0.367 -27.249 1.00 92.44 82 LEU A CA 1
ATOM 601 C C . LEU A 1 82 ? 10.001 -1.455 -27.658 1.00 92.44 82 LEU A C 1
ATOM 603 O O . LEU A 1 82 ? 10.440 -1.472 -28.803 1.00 92.44 82 LEU A O 1
ATOM 607 N N . LEU A 1 83 ? 10.280 -2.411 -26.767 1.00 90.62 83 LEU A N 1
ATOM 608 C CA . LEU A 1 83 ? 11.211 -3.510 -27.042 1.00 90.62 83 LEU A CA 1
ATOM 609 C C . LEU A 1 83 ? 10.750 -4.387 -28.211 1.00 90.62 83 LEU A C 1
ATOM 611 O O . LEU A 1 83 ? 11.573 -4.878 -28.978 1.00 90.62 83 LEU A O 1
ATOM 615 N N . THR A 1 84 ? 9.438 -4.574 -28.372 1.00 91.50 84 THR A N 1
ATOM 616 C CA . THR A 1 84 ? 8.878 -5.326 -29.503 1.00 91.50 84 THR A CA 1
ATOM 617 C C . THR A 1 84 ? 9.126 -4.591 -30.819 1.00 91.50 84 THR A C 1
ATOM 619 O O . THR A 1 84 ? 9.559 -5.209 -31.788 1.00 91.50 84 THR A O 1
ATOM 622 N N . ILE A 1 85 ? 8.897 -3.274 -30.858 1.00 91.38 85 ILE A N 1
ATOM 623 C CA . ILE A 1 85 ? 9.167 -2.447 -32.043 1.00 91.38 85 ILE A CA 1
ATOM 624 C C . ILE A 1 85 ? 10.660 -2.476 -32.376 1.00 91.38 85 ILE A C 1
ATOM 626 O O . ILE A 1 85 ? 11.023 -2.714 -33.525 1.00 91.38 85 ILE A O 1
ATOM 630 N N . GLU A 1 86 ? 11.529 -2.292 -31.383 1.00 88.81 86 GLU A N 1
ATOM 631 C CA . GLU A 1 86 ? 12.977 -2.315 -31.595 1.00 88.81 86 GLU A CA 1
ATOM 632 C C . GLU A 1 86 ? 13.468 -3.687 -32.080 1.00 88.81 86 GLU A C 1
ATOM 634 O O . GLU A 1 86 ? 14.286 -3.757 -32.997 1.00 88.81 86 GLU A O 1
ATOM 639 N N . ALA A 1 87 ? 12.930 -4.785 -31.540 1.00 87.69 87 ALA A N 1
ATOM 640 C CA . ALA A 1 87 ? 13.251 -6.132 -32.002 1.00 87.69 87 ALA A CA 1
ATOM 641 C C . ALA A 1 87 ? 12.798 -6.373 -33.453 1.00 87.69 87 ALA A C 1
ATOM 643 O O . ALA A 1 87 ? 13.533 -6.987 -34.230 1.00 87.69 87 ALA A O 1
ATOM 644 N N . LEU A 1 88 ? 11.621 -5.869 -33.847 1.00 90.50 88 LEU A N 1
ATOM 645 C CA . LEU A 1 88 ? 11.139 -5.951 -35.230 1.00 90.50 88 LEU A CA 1
ATOM 646 C C . LEU A 1 88 ? 12.031 -5.153 -36.187 1.00 90.50 88 LEU A C 1
ATOM 648 O O . LEU A 1 88 ? 12.413 -5.678 -37.232 1.00 90.50 88 LEU A O 1
ATOM 652 N N . LEU A 1 89 ? 12.414 -3.929 -35.812 1.00 88.44 89 LEU A N 1
ATOM 653 C CA . LEU A 1 89 ? 13.325 -3.092 -36.599 1.00 88.44 89 LEU A CA 1
ATOM 654 C C . LEU A 1 89 ? 14.708 -3.739 -36.738 1.00 88.44 89 LEU A C 1
ATOM 656 O O . LEU A 1 89 ? 15.255 -3.774 -37.839 1.00 88.44 89 LEU A O 1
ATOM 660 N N . LEU A 1 90 ? 15.247 -4.308 -35.657 1.00 85.75 90 LEU A N 1
ATOM 661 C CA . LEU A 1 90 ? 16.516 -5.037 -35.682 1.00 85.75 90 LEU A CA 1
ATOM 662 C C . LEU A 1 90 ? 16.432 -6.264 -36.602 1.00 85.75 90 LEU A C 1
ATOM 664 O O . LEU A 1 90 ? 17.309 -6.478 -37.436 1.00 85.75 90 LEU A O 1
ATOM 668 N N . THR A 1 91 ? 15.350 -7.039 -36.500 1.00 86.75 91 THR A N 1
ATOM 669 C CA . THR A 1 91 ? 15.115 -8.221 -37.346 1.00 86.75 91 THR A CA 1
ATOM 670 C C . THR A 1 91 ? 14.985 -7.832 -38.820 1.00 86.75 91 THR A C 1
ATOM 672 O O . THR A 1 91 ? 15.550 -8.489 -39.697 1.00 86.75 91 THR A O 1
ATOM 675 N N . GLN A 1 92 ? 14.291 -6.733 -39.116 1.00 89.56 92 GLN A N 1
ATOM 676 C CA . GLN A 1 92 ? 14.183 -6.192 -40.470 1.00 89.56 92 GLN A CA 1
ATOM 677 C C . GLN A 1 92 ? 15.547 -5.715 -40.999 1.00 89.56 92 GLN A C 1
ATOM 679 O O . GLN A 1 92 ? 15.904 -5.991 -42.144 1.00 89.56 92 GLN A O 1
ATOM 684 N N . TRP A 1 93 ? 16.341 -5.043 -40.167 1.00 85.38 93 TRP A N 1
ATOM 685 C CA . TRP A 1 93 ? 17.674 -4.557 -40.532 1.00 85.38 93 TRP A CA 1
ATOM 686 C C . TRP A 1 93 ? 18.661 -5.696 -40.835 1.00 85.38 93 TRP A C 1
ATOM 688 O O . TRP A 1 93 ? 19.450 -5.603 -41.776 1.00 85.38 93 TRP A O 1
ATOM 698 N N . VAL A 1 94 ? 18.571 -6.802 -40.093 1.00 84.25 94 VAL A N 1
ATOM 699 C CA . VAL A 1 94 ? 19.369 -8.012 -40.344 1.00 84.25 94 VAL A CA 1
ATOM 700 C C . VAL A 1 94 ? 18.880 -8.750 -41.595 1.00 84.25 94 VAL A C 1
ATOM 702 O O . VAL A 1 94 ? 19.681 -9.058 -42.474 1.00 84.25 94 VAL A O 1
ATOM 705 N N . SER A 1 95 ? 17.572 -8.997 -41.716 1.00 84.44 95 SER A N 1
ATOM 706 C CA . SER A 1 95 ? 17.002 -9.786 -42.826 1.00 84.44 95 SER A CA 1
ATOM 707 C C . SER A 1 95 ? 17.144 -9.132 -44.202 1.00 84.44 95 SER A C 1
ATOM 709 O O . SER A 1 95 ? 17.220 -9.831 -45.207 1.00 84.44 95 SER A O 1
ATOM 711 N N . THR A 1 96 ? 17.221 -7.802 -44.262 1.00 88.12 96 THR A N 1
ATOM 712 C CA . THR A 1 96 ? 17.441 -7.056 -45.513 1.00 88.12 96 THR A CA 1
ATOM 713 C C . THR A 1 96 ? 18.909 -7.010 -45.950 1.00 88.12 96 THR A C 1
ATOM 715 O O . THR A 1 96 ? 19.210 -6.450 -47.000 1.00 88.12 96 THR A O 1
ATOM 718 N N . GLY A 1 97 ? 19.841 -7.558 -45.159 1.00 81.81 97 GLY A N 1
ATOM 719 C CA . GLY A 1 97 ? 21.282 -7.480 -45.426 1.00 81.81 97 GLY A CA 1
ATOM 720 C C . GLY A 1 97 ? 21.897 -6.099 -45.159 1.00 81.81 97 GLY A C 1
ATOM 721 O O . GLY A 1 97 ? 23.112 -5.933 -45.280 1.00 81.81 97 GLY A O 1
ATOM 722 N N . ALA A 1 98 ? 21.093 -5.117 -44.733 1.00 84.19 98 ALA A N 1
ATOM 723 C CA . ALA A 1 98 ? 21.554 -3.773 -44.396 1.00 84.19 98 ALA A CA 1
ATOM 724 C C . ALA A 1 98 ? 22.565 -3.780 -43.237 1.00 84.19 98 ALA A C 1
ATOM 726 O O . ALA A 1 98 ? 23.484 -2.964 -43.221 1.00 84.19 98 ALA A O 1
ATOM 727 N N . ALA A 1 99 ? 22.441 -4.731 -42.306 1.00 80.69 99 ALA A N 1
ATOM 728 C CA . ALA A 1 99 ? 23.413 -4.938 -41.235 1.00 80.69 99 ALA A CA 1
ATOM 729 C C . ALA A 1 99 ? 24.809 -5.321 -41.751 1.00 80.69 99 ALA A C 1
ATOM 731 O O . ALA A 1 99 ? 25.808 -4.744 -41.324 1.00 80.69 99 ALA A O 1
ATOM 732 N N . ALA A 1 100 ? 24.879 -6.253 -42.706 1.00 80.44 100 ALA A N 1
ATOM 733 C CA . ALA A 1 100 ? 26.142 -6.679 -43.306 1.00 80.44 100 ALA A CA 1
ATOM 734 C C . ALA A 1 100 ? 26.777 -5.544 -44.125 1.00 80.44 100 ALA A C 1
ATOM 736 O O . ALA A 1 100 ? 27.974 -5.294 -44.009 1.00 80.44 100 ALA A O 1
ATOM 737 N N . ALA A 1 101 ? 25.962 -4.798 -44.880 1.00 83.50 101 ALA A N 1
ATOM 738 C CA . ALA A 1 101 ? 26.420 -3.630 -45.631 1.00 83.50 101 ALA A CA 1
ATOM 739 C C . ALA A 1 101 ? 26.946 -2.505 -44.719 1.00 83.50 101 ALA A C 1
ATOM 741 O O . ALA A 1 101 ? 27.948 -1.870 -45.038 1.00 83.50 101 ALA A O 1
ATOM 742 N N . PHE A 1 102 ? 26.304 -2.277 -43.567 1.00 82.88 102 PHE A N 1
ATOM 743 C CA . PHE A 1 102 ? 26.745 -1.291 -42.580 1.00 82.88 102 PHE A CA 1
ATOM 744 C C . PHE A 1 102 ? 28.102 -1.660 -41.964 1.00 82.88 102 PHE A C 1
ATOM 746 O O . PHE A 1 102 ? 28.993 -0.816 -41.896 1.00 82.88 102 PHE A O 1
ATOM 753 N N . LEU A 1 103 ? 28.286 -2.922 -41.563 1.00 81.12 103 LEU A N 1
ATOM 754 C CA . LEU A 1 103 ? 29.541 -3.405 -40.970 1.00 81.12 103 LEU A CA 1
ATOM 755 C C . LEU A 1 103 ? 30.701 -3.466 -41.972 1.00 81.12 103 LEU A C 1
ATOM 757 O O . LEU A 1 103 ? 31.854 -3.321 -41.575 1.00 81.12 103 LEU A O 1
ATOM 761 N N . ALA A 1 104 ? 30.400 -3.652 -43.258 1.00 83.06 104 ALA A N 1
ATOM 762 C CA . ALA A 1 104 ? 31.389 -3.628 -44.332 1.00 83.06 104 ALA A CA 1
ATOM 763 C C . ALA A 1 104 ? 31.817 -2.204 -44.742 1.00 83.06 104 ALA A C 1
ATOM 765 O O . ALA A 1 104 ? 32.733 -2.058 -45.548 1.00 83.06 104 ALA A O 1
ATOM 766 N N . SER A 1 105 ? 31.160 -1.154 -44.231 1.00 82.38 105 SER A N 1
ATOM 767 C CA . SER A 1 105 ? 31.492 0.230 -44.582 1.00 82.38 105 SER A CA 1
ATOM 768 C C . SER A 1 105 ? 32.739 0.740 -43.849 1.00 82.38 105 SER A C 1
ATOM 770 O O . SER A 1 105 ? 32.919 0.523 -42.646 1.00 82.38 105 SER A O 1
ATOM 772 N N . ASP A 1 106 ? 33.597 1.472 -44.562 1.00 80.06 106 ASP A N 1
ATOM 773 C CA . ASP A 1 106 ? 34.760 2.121 -43.958 1.00 80.06 106 ASP A CA 1
ATOM 774 C C . ASP A 1 106 ? 34.317 3.179 -42.939 1.00 80.06 106 ASP A C 1
ATOM 776 O O . ASP A 1 106 ? 33.505 4.062 -43.223 1.00 80.06 106 ASP A O 1
ATOM 780 N N . GLY A 1 107 ? 34.858 3.097 -41.722 1.00 81.19 107 GLY A N 1
ATOM 781 C CA . GLY A 1 107 ? 34.520 4.031 -40.647 1.00 81.19 107 GLY A CA 1
ATOM 782 C C . GLY A 1 107 ? 33.135 3.821 -40.019 1.00 81.19 107 GLY A C 1
ATOM 783 O O . GLY A 1 107 ? 32.647 4.731 -39.344 1.00 81.19 107 GLY A O 1
ATOM 784 N N . TRP A 1 108 ? 32.525 2.636 -40.172 1.00 81.56 108 TRP A N 1
ATOM 785 C CA . TRP A 1 108 ? 31.232 2.269 -39.563 1.00 81.56 108 TRP A CA 1
ATOM 786 C C . TRP A 1 108 ? 31.125 2.641 -38.078 1.00 81.56 108 TRP A C 1
ATOM 788 O O . TRP A 1 108 ? 30.078 3.081 -37.604 1.00 81.56 108 TRP A O 1
ATOM 798 N N . MET A 1 109 ? 32.240 2.559 -37.351 1.00 82.38 109 MET A N 1
ATOM 799 C CA . MET A 1 109 ? 32.338 2.901 -35.934 1.00 82.38 109 MET A CA 1
ATOM 800 C C . MET A 1 109 ? 31.913 4.346 -35.622 1.00 82.38 109 MET A C 1
ATOM 802 O O . MET A 1 109 ? 31.276 4.601 -34.601 1.00 82.38 109 MET A O 1
ATOM 806 N N . GLY A 1 110 ? 32.201 5.291 -36.524 1.00 86.31 110 GLY A N 1
ATOM 807 C CA . GLY A 1 110 ? 31.768 6.686 -36.402 1.00 86.31 110 GLY A CA 1
ATOM 808 C C . GLY A 1 110 ? 30.271 6.889 -36.663 1.00 86.31 110 GLY A C 1
ATOM 809 O O . GLY A 1 110 ? 29.702 7.892 -36.236 1.00 86.31 110 GLY A O 1
ATOM 810 N N . GLN A 1 111 ? 29.616 5.929 -37.320 1.00 84.44 111 GLN A N 1
ATOM 811 C CA . GLN A 1 111 ? 28.194 5.976 -37.673 1.00 84.44 111 GLN A CA 1
ATOM 812 C C . GLN A 1 111 ? 27.297 5.278 -36.639 1.00 84.44 111 GLN A C 1
ATOM 814 O O . GLN A 1 111 ? 26.093 5.536 -36.601 1.00 84.44 111 GLN A O 1
ATOM 819 N N . VAL A 1 112 ? 27.873 4.458 -35.749 1.00 84.75 112 VAL A N 1
ATOM 820 C CA . VAL A 1 112 ? 27.132 3.747 -34.691 1.00 84.75 112 VAL A CA 1
ATOM 821 C C . VAL A 1 112 ? 26.378 4.720 -33.786 1.00 84.75 112 VAL A C 1
ATOM 823 O O . VAL A 1 112 ? 25.193 4.528 -33.523 1.00 84.75 112 VAL A O 1
ATOM 826 N N . TRP A 1 113 ? 27.040 5.778 -33.310 1.00 86.38 113 TRP A N 1
ATOM 827 C CA . TRP A 1 113 ? 26.415 6.712 -32.372 1.00 86.38 113 TRP A CA 1
ATOM 828 C C . TRP A 1 113 ? 25.277 7.536 -33.000 1.00 86.38 113 TRP A C 1
ATOM 830 O O . TRP A 1 113 ? 24.196 7.559 -32.415 1.00 86.38 113 TRP A O 1
ATOM 840 N N . PRO A 1 114 ? 25.432 8.163 -34.182 1.00 88.56 114 PRO A N 1
ATOM 841 C CA . PRO A 1 114 ? 24.321 8.847 -34.846 1.00 88.56 114 PRO A CA 1
ATOM 842 C C . PRO A 1 114 ? 23.120 7.939 -35.147 1.00 88.56 114 PRO A C 1
ATOM 844 O O . PRO A 1 114 ? 21.981 8.384 -35.028 1.00 88.56 114 PRO A O 1
ATOM 847 N N . MET A 1 115 ? 23.364 6.676 -35.515 1.00 85.19 115 MET A N 1
ATOM 848 C CA . MET A 1 115 ? 22.309 5.736 -35.901 1.00 85.19 115 MET A CA 1
ATOM 849 C C . MET A 1 115 ? 21.592 5.115 -34.694 1.00 85.19 115 MET A C 1
ATOM 851 O O . MET A 1 115 ? 20.362 5.090 -34.650 1.00 85.19 115 MET A O 1
ATOM 855 N N . PHE A 1 116 ? 22.343 4.632 -33.701 1.00 85.38 116 PHE A N 1
ATOM 856 C CA . PHE A 1 116 ? 21.802 3.863 -32.573 1.00 85.38 116 PHE A CA 1
ATOM 857 C C . PHE A 1 116 ? 21.784 4.635 -31.249 1.00 85.38 116 PHE A C 1
ATOM 859 O O . PHE A 1 116 ? 21.011 4.294 -30.358 1.00 85.38 116 PHE A O 1
ATOM 866 N N . GLY A 1 117 ? 22.592 5.686 -31.098 1.00 85.50 117 GLY A N 1
ATOM 867 C CA . GLY A 1 117 ? 22.702 6.473 -29.865 1.00 85.50 117 GLY A CA 1
ATOM 868 C C . GLY A 1 117 ? 21.364 7.028 -29.363 1.00 85.50 117 GLY A C 1
ATOM 869 O O . GLY A 1 117 ? 21.031 6.796 -28.199 1.00 85.50 117 GLY A O 1
ATOM 870 N N . PRO A 1 118 ? 20.545 7.690 -30.205 1.00 89.19 118 PRO A N 1
ATOM 871 C CA . PRO A 1 118 ? 19.225 8.169 -29.793 1.00 89.19 118 PRO A CA 1
ATOM 872 C C . PRO A 1 118 ? 18.300 7.050 -29.292 1.00 89.19 118 PRO A C 1
ATOM 874 O O . PRO A 1 118 ? 17.615 7.231 -28.286 1.00 89.19 118 PRO A O 1
ATOM 877 N N . TRP A 1 119 ? 18.326 5.883 -29.943 1.00 87.56 119 TRP A N 1
ATOM 878 C CA . TRP A 1 119 ? 17.550 4.706 -29.539 1.00 87.56 119 TRP A CA 1
ATOM 879 C C . TRP A 1 119 ? 18.042 4.125 -28.213 1.00 87.56 119 TRP A C 1
ATOM 881 O O . TRP A 1 119 ? 17.235 3.852 -27.330 1.00 87.56 119 TRP A O 1
ATOM 891 N N . LEU A 1 120 ? 19.360 4.029 -28.013 1.00 87.19 120 LEU A N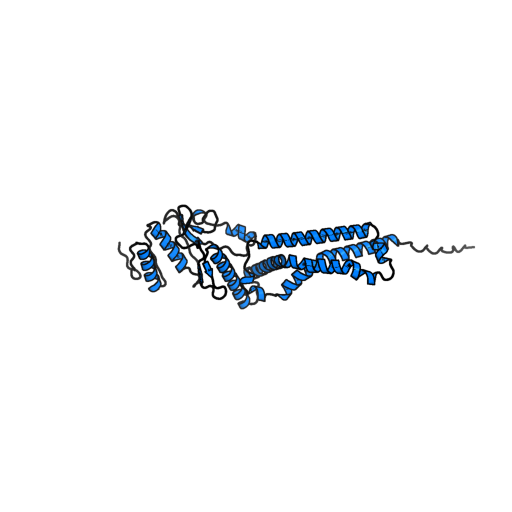 1
ATOM 892 C CA . LEU A 1 120 ? 19.942 3.604 -26.736 1.00 87.19 120 LEU A CA 1
ATOM 893 C C . LEU A 1 120 ? 19.541 4.546 -25.594 1.00 87.19 120 LEU A C 1
ATOM 895 O O . LEU A 1 120 ? 19.158 4.089 -24.518 1.00 87.19 120 LEU A O 1
ATOM 899 N N . VAL A 1 121 ? 19.574 5.862 -25.814 1.00 89.31 121 VAL A N 1
ATOM 900 C CA . VAL A 1 121 ? 19.132 6.835 -24.803 1.00 89.31 121 VAL A CA 1
ATOM 901 C C . VAL A 1 121 ? 17.634 6.696 -24.528 1.00 89.31 121 VAL A C 1
ATOM 903 O O . VAL A 1 121 ? 17.232 6.689 -23.364 1.00 89.31 121 VAL A O 1
ATOM 906 N N . ALA A 1 122 ? 16.808 6.551 -25.566 1.00 89.06 122 ALA A N 1
ATOM 907 C CA . ALA A 1 122 ? 15.368 6.364 -25.413 1.00 89.06 122 ALA A CA 1
ATOM 908 C C . ALA A 1 122 ? 15.038 5.084 -24.628 1.00 89.06 122 ALA A C 1
ATOM 910 O O . ALA A 1 122 ? 14.248 5.139 -23.684 1.00 89.06 122 ALA A O 1
ATOM 911 N N . ASN A 1 123 ? 15.688 3.965 -24.951 1.00 90.94 123 ASN A N 1
ATOM 912 C CA . ASN A 1 123 ? 15.492 2.687 -24.271 1.00 90.94 123 ASN A CA 1
ATOM 913 C C . ASN A 1 123 ? 15.997 2.734 -22.814 1.00 90.94 123 ASN A C 1
ATOM 915 O O . ASN A 1 123 ? 15.303 2.302 -21.890 1.00 90.94 123 ASN A O 1
ATOM 919 N N . LEU A 1 124 ? 17.140 3.381 -22.557 1.00 90.81 124 LEU A N 1
ATOM 920 C CA . LEU A 1 124 ? 17.605 3.626 -21.190 1.00 90.81 124 LEU A CA 1
ATOM 921 C C . LEU A 1 124 ? 16.567 4.438 -20.398 1.00 90.81 124 LEU A C 1
ATOM 923 O O . LEU A 1 124 ? 16.167 4.028 -19.308 1.00 90.81 124 LEU A O 1
ATOM 927 N N . CYS A 1 125 ? 16.081 5.548 -20.958 1.00 92.56 125 CYS A N 1
ATOM 928 C CA . CYS A 1 125 ? 15.060 6.401 -20.345 1.00 92.56 125 CYS A CA 1
ATOM 929 C C . CYS A 1 125 ? 13.719 5.680 -20.144 1.00 92.56 125 CYS A C 1
ATOM 931 O O . CYS A 1 125 ? 13.045 5.922 -19.140 1.00 92.56 125 CYS A O 1
ATOM 933 N N . ALA A 1 126 ? 13.345 4.753 -21.029 1.00 92.25 126 ALA A N 1
ATOM 934 C CA . ALA A 1 126 ? 12.151 3.926 -20.866 1.00 92.25 126 ALA A CA 1
ATOM 935 C C . ALA A 1 126 ? 12.201 3.095 -19.570 1.00 92.25 126 ALA A C 1
ATOM 937 O O . ALA A 1 126 ? 11.165 2.853 -18.948 1.00 92.25 126 ALA A O 1
ATOM 938 N N . GLY A 1 127 ? 13.401 2.770 -19.076 1.00 90.88 127 GLY A N 1
ATOM 939 C CA . GLY A 1 127 ? 13.609 2.145 -17.769 1.00 90.88 127 GLY A CA 1
ATOM 940 C C . GLY A 1 127 ? 13.026 2.921 -16.578 1.00 90.88 127 GLY A C 1
ATOM 941 O O . GLY A 1 127 ? 12.666 2.317 -15.564 1.00 90.88 127 GLY A O 1
ATOM 942 N N . VAL A 1 128 ? 12.839 4.242 -16.693 1.00 94.38 128 VAL A N 1
ATOM 943 C CA . VAL A 1 128 ? 12.161 5.064 -15.669 1.00 94.38 128 VAL A CA 1
ATOM 944 C C . VAL A 1 128 ? 10.722 4.588 -15.439 1.00 94.38 128 VAL A C 1
ATOM 946 O O . VAL A 1 128 ? 10.256 4.564 -14.297 1.00 94.38 128 VAL A O 1
ATOM 949 N N . LEU A 1 129 ? 10.034 4.126 -16.489 1.00 93.44 129 LEU A N 1
ATOM 950 C CA . LEU A 1 129 ? 8.666 3.602 -16.399 1.00 93.44 129 LEU A CA 1
ATOM 951 C C . LEU A 1 129 ? 8.584 2.313 -15.567 1.00 93.44 129 LEU A C 1
ATOM 953 O O . LEU A 1 129 ? 7.527 1.994 -15.022 1.00 93.44 129 LEU A O 1
ATOM 957 N N . LEU A 1 130 ? 9.702 1.595 -15.414 1.00 93.81 130 LEU A N 1
ATOM 958 C CA . LEU A 1 130 ? 9.797 0.383 -14.599 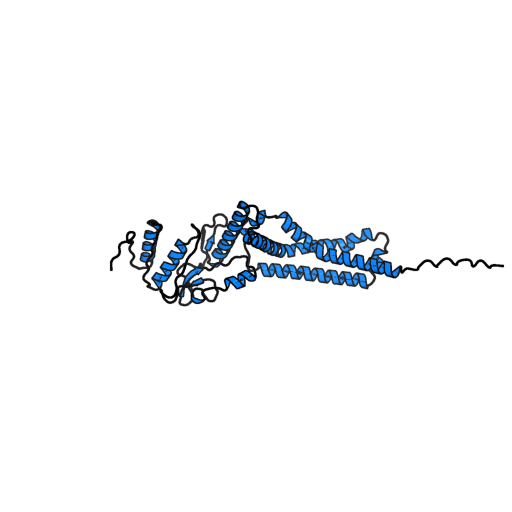1.00 93.81 130 LEU A CA 1
ATOM 959 C C . LEU A 1 130 ? 10.143 0.666 -13.131 1.00 93.81 130 LEU A C 1
ATOM 961 O O . LEU A 1 130 ? 10.095 -0.256 -12.311 1.00 93.81 130 LEU A O 1
ATOM 965 N N . LEU A 1 131 ? 10.444 1.915 -12.749 1.00 92.25 131 LEU A N 1
ATOM 966 C CA . LEU A 1 131 ? 10.737 2.262 -11.353 1.00 92.25 131 LEU A CA 1
ATOM 967 C C . LEU A 1 131 ? 9.612 1.848 -10.389 1.00 92.25 131 LEU A C 1
ATOM 969 O O . LEU A 1 131 ? 9.916 1.192 -9.389 1.00 92.25 131 LEU A O 1
ATOM 973 N N . PRO A 1 132 ? 8.321 2.146 -10.647 1.00 90.81 132 PRO A N 1
ATOM 974 C CA . P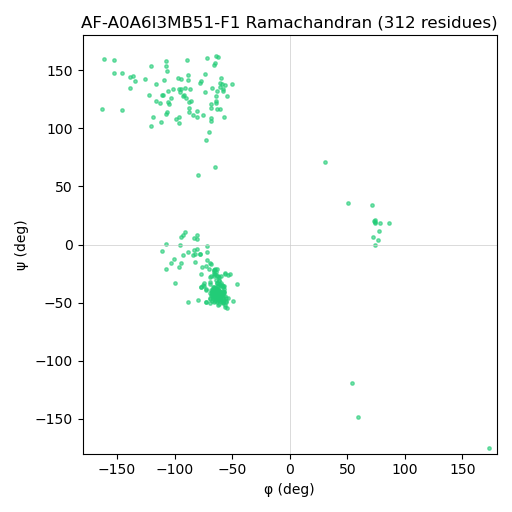RO A 1 132 ? 7.233 1.741 -9.754 1.00 90.81 132 PRO A CA 1
ATOM 975 C C . PRO A 1 132 ? 7.154 0.219 -9.546 1.00 90.81 132 PRO A C 1
ATOM 977 O O . PRO A 1 132 ? 6.879 -0.251 -8.434 1.00 90.81 132 PRO A O 1
ATOM 980 N N . VAL A 1 133 ? 7.466 -0.550 -10.594 1.00 91.38 133 VAL A N 1
ATOM 981 C CA . VAL A 1 133 ? 7.510 -2.018 -10.572 1.00 91.38 133 VAL A CA 1
ATOM 982 C C . VAL A 1 133 ? 8.677 -2.499 -9.717 1.00 91.38 133 VAL A C 1
ATOM 984 O O . VAL A 1 133 ? 8.477 -3.297 -8.797 1.00 91.38 133 VAL A O 1
ATOM 987 N N . ALA A 1 134 ? 9.876 -1.965 -9.955 1.00 91.81 134 ALA A N 1
ATOM 988 C CA . ALA A 1 134 ? 11.077 -2.292 -9.192 1.00 91.81 134 ALA A CA 1
ATOM 989 C C . ALA A 1 134 ? 10.888 -2.007 -7.694 1.00 91.81 134 ALA A C 1
ATOM 991 O O . ALA A 1 134 ? 11.214 -2.843 -6.845 1.00 91.81 134 ALA A O 1
ATOM 992 N N . TRP A 1 135 ? 10.256 -0.879 -7.360 1.00 91.06 135 TRP A N 1
ATOM 993 C CA . TRP A 1 135 ?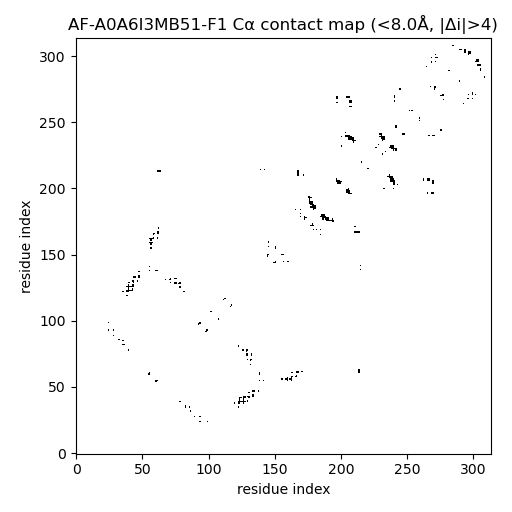 9.887 -0.544 -5.987 1.00 91.06 135 TRP A CA 1
ATOM 994 C C . TRP A 1 135 ? 8.878 -1.517 -5.381 1.00 91.06 135 TRP A C 1
ATOM 996 O O . TRP A 1 135 ? 9.022 -1.899 -4.218 1.00 91.06 135 TRP A O 1
ATOM 1006 N N . SER A 1 136 ? 7.879 -1.947 -6.154 1.00 88.62 136 SER A N 1
ATOM 1007 C CA . SER A 1 136 ? 6.895 -2.940 -5.709 1.00 88.62 136 SER A CA 1
ATOM 1008 C C . SER A 1 136 ? 7.556 -4.282 -5.378 1.00 88.62 136 SER A C 1
ATOM 1010 O O . SER A 1 136 ? 7.306 -4.848 -4.309 1.00 88.62 136 SER A O 1
ATOM 1012 N N . ILE A 1 137 ? 8.459 -4.755 -6.244 1.00 88.94 137 ILE A N 1
ATOM 1013 C CA . ILE A 1 137 ? 9.228 -5.991 -6.037 1.00 88.94 137 ILE A CA 1
ATOM 1014 C C . ILE A 1 137 ? 10.120 -5.856 -4.800 1.00 88.94 137 ILE A C 1
ATOM 1016 O O . ILE A 1 137 ? 10.076 -6.704 -3.906 1.00 88.94 137 ILE A O 1
ATOM 1020 N N . ARG A 1 138 ? 10.878 -4.759 -4.696 1.00 89.25 138 ARG A N 1
ATOM 1021 C CA . ARG A 1 138 ? 11.773 -4.504 -3.560 1.00 89.25 138 ARG A CA 1
ATOM 1022 C C . ARG A 1 138 ? 11.015 -4.459 -2.234 1.00 89.25 138 ARG A C 1
ATOM 1024 O O . ARG A 1 138 ? 11.475 -5.032 -1.247 1.00 89.25 138 ARG A O 1
ATOM 1031 N N . ARG A 1 139 ? 9.841 -3.822 -2.207 1.00 88.62 139 ARG A N 1
ATOM 1032 C CA . ARG A 1 139 ? 8.965 -3.760 -1.028 1.00 88.62 139 ARG A CA 1
ATOM 1033 C C . ARG A 1 139 ? 8.548 -5.158 -0.560 1.00 88.62 139 ARG A C 1
ATOM 1035 O O . ARG A 1 139 ? 8.595 -5.422 0.640 1.00 88.62 139 ARG A O 1
ATOM 1042 N N . ARG A 1 140 ? 8.199 -6.058 -1.489 1.00 86.00 140 ARG A N 1
ATOM 1043 C CA . ARG A 1 140 ? 7.866 -7.463 -1.178 1.00 86.00 140 ARG A CA 1
ATOM 1044 C C . ARG A 1 140 ? 9.073 -8.225 -0.634 1.00 86.00 140 ARG A C 1
ATOM 1046 O O . ARG A 1 140 ? 8.988 -8.776 0.454 1.00 86.00 140 ARG A O 1
ATOM 1053 N N . GLN A 1 141 ? 10.222 -8.141 -1.305 1.00 87.06 141 GLN A N 1
ATOM 1054 C CA . GLN A 1 141 ? 11.459 -8.791 -0.850 1.00 87.06 141 GLN A CA 1
ATOM 1055 C C . GLN A 1 141 ? 11.870 -8.357 0.566 1.00 87.06 141 GLN A C 1
ATOM 1057 O O . GLN A 1 141 ? 12.326 -9.170 1.367 1.00 87.06 141 GLN A O 1
ATOM 1062 N N . ILE A 1 142 ? 11.736 -7.068 0.895 1.00 86.12 142 ILE A N 1
ATOM 1063 C CA . ILE A 1 142 ? 12.021 -6.575 2.249 1.00 86.12 142 ILE A CA 1
ATOM 1064 C C . ILE A 1 142 ? 10.982 -7.106 3.242 1.00 86.12 142 ILE A C 1
ATOM 1066 O O . ILE A 1 142 ? 11.364 -7.554 4.321 1.00 86.12 142 ILE A O 1
ATOM 1070 N N . ALA A 1 143 ? 9.694 -7.096 2.889 1.00 83.00 143 ALA A N 1
ATOM 1071 C CA . ALA A 1 143 ? 8.641 -7.631 3.751 1.00 83.00 143 ALA A CA 1
ATOM 1072 C C . ALA A 1 143 ? 8.866 -9.115 4.084 1.00 83.00 143 ALA A C 1
ATOM 1074 O O . ALA A 1 143 ? 8.739 -9.496 5.249 1.00 83.00 143 ALA A O 1
ATOM 1075 N N . ASP A 1 144 ? 9.266 -9.920 3.099 1.00 83.31 144 ASP A N 1
ATOM 1076 C CA . ASP A 1 144 ? 9.550 -11.347 3.282 1.00 83.31 144 ASP A CA 1
ATOM 1077 C C . ASP A 1 144 ? 10.772 -11.574 4.183 1.00 83.31 144 ASP A C 1
ATOM 1079 O O . ASP A 1 144 ? 10.752 -12.438 5.065 1.00 83.31 144 ASP A O 1
ATOM 1083 N N . ARG A 1 145 ? 11.824 -10.757 4.039 1.00 84.12 145 ARG A N 1
ATOM 1084 C CA . ARG A 1 145 ? 13.010 -10.814 4.914 1.00 84.12 145 ARG A CA 1
ATOM 1085 C C . ARG A 1 145 ? 12.698 -10.434 6.361 1.00 84.12 145 ARG A C 1
ATOM 1087 O O . ARG A 1 145 ? 13.191 -11.091 7.275 1.00 84.12 145 ARG A O 1
ATOM 1094 N N . VAL A 1 146 ? 11.858 -9.419 6.568 1.00 82.00 146 VAL A N 1
ATOM 1095 C CA . VAL A 1 146 ? 11.391 -9.021 7.907 1.00 82.00 146 VAL A CA 1
ATOM 1096 C C . VAL A 1 146 ? 10.531 -10.126 8.519 1.00 82.00 146 VAL A C 1
ATOM 1098 O O . VAL A 1 146 ? 10.756 -10.520 9.658 1.00 82.00 146 VAL A O 1
ATOM 1101 N N . ARG A 1 147 ? 9.600 -10.704 7.749 1.00 78.81 147 ARG A N 1
ATOM 1102 C CA . ARG A 1 147 ? 8.747 -11.811 8.212 1.00 78.81 147 ARG A CA 1
ATOM 1103 C C . ARG A 1 147 ? 9.559 -13.033 8.632 1.00 78.81 147 ARG A C 1
ATOM 1105 O O . ARG A 1 147 ? 9.250 -13.658 9.639 1.00 78.81 147 ARG A O 1
ATOM 1112 N N . THR A 1 148 ? 10.588 -13.370 7.861 1.00 82.00 148 THR A N 1
ATOM 1113 C CA . THR A 1 148 ? 11.468 -14.513 8.141 1.00 82.00 148 THR A CA 1
ATOM 1114 C C . THR A 1 148 ? 12.544 -14.207 9.188 1.00 82.00 148 THR A C 1
ATOM 1116 O O . THR A 1 148 ? 13.383 -15.068 9.439 1.00 82.00 148 THR A O 1
ATOM 1119 N N . ARG A 1 149 ? 12.528 -13.011 9.809 1.00 76.31 149 ARG A N 1
ATOM 1120 C CA . ARG A 1 149 ? 13.515 -12.543 10.804 1.00 76.31 149 ARG A CA 1
ATOM 1121 C C . ARG A 1 149 ? 14.967 -12.695 10.333 1.00 76.31 149 ARG A C 1
ATOM 1123 O O . ARG A 1 149 ? 15.862 -12.994 11.113 1.00 76.31 149 ARG A O 1
ATOM 1130 N N . ARG A 1 150 ? 15.206 -12.495 9.034 1.00 76.69 150 ARG A N 1
ATOM 1131 C CA . ARG A 1 150 ? 16.540 -12.599 8.409 1.00 76.69 150 ARG A CA 1
ATOM 1132 C C . ARG A 1 150 ? 17.295 -11.267 8.379 1.00 76.69 150 ARG A C 1
ATOM 1134 O O . ARG A 1 150 ? 18.290 -11.142 7.671 1.00 76.69 150 ARG A O 1
ATOM 1141 N N . VAL A 1 151 ? 16.803 -10.252 9.087 1.00 72.38 151 VAL A N 1
ATOM 1142 C CA . VAL A 1 151 ? 17.478 -8.958 9.213 1.00 72.38 151 VAL A CA 1
ATOM 1143 C C . VAL A 1 151 ? 18.430 -9.061 10.400 1.00 72.38 151 VAL A C 1
ATOM 1145 O O . VAL A 1 151 ? 17.988 -9.241 11.526 1.00 72.38 151 VAL A O 1
ATOM 1148 N N . SER A 1 152 ? 19.735 -8.986 10.146 1.00 72.75 152 SER A N 1
ATOM 1149 C CA . SER A 1 152 ? 20.767 -9.135 11.183 1.00 72.75 152 SER A CA 1
ATOM 1150 C C . SER A 1 152 ? 20.748 -8.016 12.231 1.00 72.75 152 SER A C 1
ATOM 1152 O O . SER A 1 152 ? 21.189 -8.216 13.356 1.00 72.75 152 SER A O 1
ATOM 1154 N N . ASP A 1 153 ? 20.232 -6.842 11.867 1.00 83.56 153 ASP A N 1
ATOM 1155 C CA . ASP A 1 153 ? 20.131 -5.668 12.731 1.00 83.56 153 ASP A CA 1
ATOM 1156 C C . ASP A 1 153 ? 18.714 -5.549 13.319 1.00 83.56 153 ASP A C 1
ATOM 1158 O O . ASP A 1 153 ? 17.757 -5.189 12.624 1.00 83.56 153 ASP A O 1
ATOM 1162 N N . VAL A 1 154 ? 18.600 -5.830 14.621 1.00 81.88 154 VAL A N 1
ATOM 1163 C CA . VAL A 1 154 ? 17.340 -5.787 15.381 1.00 81.88 154 VAL A CA 1
ATOM 1164 C C . VAL A 1 154 ? 16.725 -4.385 15.379 1.00 81.88 154 VAL A C 1
ATOM 1166 O O . VAL A 1 154 ? 15.521 -4.248 15.167 1.00 81.88 154 VAL A O 1
ATOM 1169 N N . LEU A 1 155 ? 17.535 -3.331 15.532 1.00 85.75 155 LEU A N 1
ATOM 1170 C CA . LEU A 1 155 ? 17.040 -1.949 15.558 1.00 85.75 155 LEU A CA 1
ATOM 1171 C C . LEU A 1 155 ? 16.479 -1.542 14.194 1.00 85.75 155 LEU A C 1
ATOM 1173 O O . LEU A 1 155 ? 15.468 -0.839 14.104 1.00 85.75 155 LEU A O 1
ATOM 1177 N N . ARG A 1 156 ? 17.111 -1.983 13.102 1.00 83.62 156 ARG A N 1
ATOM 1178 C CA . ARG A 1 156 ? 16.557 -1.777 11.755 1.00 83.62 156 ARG A CA 1
ATOM 1179 C C . ARG A 1 156 ? 15.282 -2.568 11.546 1.00 83.62 156 ARG A C 1
ATOM 1181 O O . ARG A 1 156 ? 14.347 -2.022 10.961 1.00 83.62 156 ARG A O 1
ATOM 1188 N N . GLN A 1 157 ? 15.236 -3.815 12.005 1.00 84.56 157 GLN A N 1
ATOM 1189 C CA . GLN A 1 157 ? 14.031 -4.626 11.906 1.00 84.56 157 GLN A CA 1
ATOM 1190 C C . GLN A 1 157 ? 12.854 -3.938 12.611 1.00 84.56 157 GLN A C 1
ATOM 1192 O O . GLN A 1 157 ? 11.815 -3.729 11.984 1.00 84.56 157 GLN A O 1
ATOM 1197 N N . GLU A 1 158 ? 13.046 -3.486 13.850 1.00 85.12 158 GLU A N 1
ATOM 1198 C CA . GLU A 1 158 ? 12.026 -2.777 14.628 1.00 85.12 158 GLU A CA 1
ATOM 1199 C C . GLU A 1 158 ? 11.573 -1.476 13.944 1.00 85.12 158 GLU A C 1
ATOM 1201 O O . GLU A 1 158 ? 10.374 -1.194 13.844 1.00 85.12 158 GLU A O 1
ATOM 1206 N N . ARG A 1 159 ? 12.510 -0.694 13.388 1.00 87.12 159 ARG A N 1
ATOM 1207 C CA . ARG A 1 159 ? 12.181 0.525 12.628 1.00 87.12 159 ARG A CA 1
ATOM 1208 C C . ARG A 1 159 ? 11.366 0.222 11.373 1.00 87.12 159 ARG A C 1
ATOM 1210 O O . ARG A 1 159 ? 10.435 0.965 11.066 1.00 87.12 159 ARG A O 1
ATOM 1217 N N . ILE A 1 160 ? 11.692 -0.849 10.648 1.00 86.19 160 ILE A N 1
ATOM 1218 C CA . ILE A 1 160 ? 10.936 -1.267 9.460 1.00 86.19 160 ILE A CA 1
ATOM 1219 C C . ILE A 1 160 ? 9.536 -1.750 9.859 1.00 86.19 160 ILE A C 1
ATOM 1221 O O . ILE A 1 160 ? 8.556 -1.378 9.213 1.00 86.19 160 ILE A O 1
ATOM 1225 N N . GLU A 1 161 ? 9.412 -2.539 10.926 1.00 83.44 161 GLU A N 1
ATOM 1226 C CA . GLU A 1 161 ? 8.118 -2.995 11.447 1.00 83.44 161 GLU A CA 1
ATOM 1227 C C . GLU A 1 161 ? 7.248 -1.821 11.905 1.00 83.44 161 GLU A C 1
ATOM 1229 O O . GLU A 1 161 ? 6.087 -1.721 11.504 1.00 83.44 161 GLU A O 1
ATOM 1234 N N . THR A 1 162 ? 7.825 -0.871 12.640 1.00 84.69 162 THR A N 1
ATOM 1235 C CA . THR A 1 162 ? 7.146 0.362 13.059 1.00 84.69 162 THR A CA 1
ATOM 1236 C C . THR A 1 162 ? 6.698 1.189 11.855 1.00 84.69 162 THR A C 1
ATOM 1238 O O . THR A 1 162 ? 5.555 1.644 11.800 1.00 84.69 162 THR A O 1
ATOM 1241 N N . ALA A 1 163 ? 7.558 1.354 10.846 1.00 85.06 163 ALA A N 1
ATOM 1242 C CA . ALA A 1 163 ? 7.216 2.067 9.618 1.00 85.06 163 ALA A CA 1
ATOM 1243 C C . ALA A 1 163 ? 6.070 1.389 8.850 1.00 85.06 163 ALA A C 1
ATOM 1245 O O . ALA A 1 163 ? 5.202 2.077 8.307 1.00 85.06 163 ALA A O 1
ATOM 1246 N N . ARG A 1 164 ? 6.041 0.049 8.830 1.00 85.12 164 ARG A N 1
ATOM 1247 C CA . ARG A 1 164 ? 4.953 -0.741 8.236 1.00 85.12 164 ARG A CA 1
ATOM 1248 C C . ARG A 1 164 ? 3.642 -0.572 8.998 1.00 85.12 164 ARG A C 1
ATOM 1250 O O . ARG A 1 164 ? 2.629 -0.328 8.343 1.00 85.12 164 ARG A O 1
ATOM 1257 N N . LYS A 1 165 ? 3.667 -0.664 10.335 1.00 81.81 165 LYS A N 1
ATOM 1258 C CA . LYS A 1 165 ? 2.497 -0.430 11.204 1.00 81.81 165 LYS A CA 1
ATOM 1259 C C . LYS A 1 165 ? 1.925 0.973 10.940 1.00 81.81 165 LYS A C 1
ATOM 1261 O O . LYS A 1 165 ? 0.803 1.083 10.461 1.00 81.81 165 LYS A O 1
ATOM 1266 N N . ARG A 1 166 ? 2.755 2.023 11.015 1.00 82.94 166 ARG A N 1
ATOM 1267 C CA . ARG A 1 166 ? 2.338 3.416 10.731 1.00 82.94 166 ARG A CA 1
ATOM 1268 C C . ARG A 1 166 ? 1.752 3.617 9.333 1.00 82.94 166 ARG A C 1
ATOM 1270 O O . ARG A 1 166 ? 0.821 4.398 9.150 1.00 82.94 166 ARG A O 1
ATOM 1277 N N . ALA A 1 167 ? 2.300 2.953 8.317 1.00 83.12 167 ALA A N 1
ATOM 1278 C CA . ALA A 1 167 ? 1.761 3.041 6.963 1.00 83.12 167 ALA A CA 1
ATOM 1279 C C . ALA A 1 167 ? 0.389 2.363 6.839 1.00 83.12 167 ALA A C 1
ATOM 1281 O O . ALA A 1 167 ? -0.486 2.890 6.146 1.00 83.12 167 ALA A O 1
ATOM 1282 N N . ALA A 1 168 ? 0.203 1.222 7.510 1.00 81.12 168 ALA A N 1
ATOM 1283 C CA . ALA A 1 168 ? -1.083 0.542 7.597 1.00 81.12 168 ALA A CA 1
ATOM 1284 C C . ALA A 1 168 ? -2.108 1.405 8.348 1.00 81.12 168 ALA A C 1
ATOM 1286 O O . ALA A 1 168 ? -3.210 1.601 7.830 1.00 81.12 168 ALA A O 1
ATOM 1287 N N . ASP A 1 169 ? -1.716 2.011 9.470 1.00 80.94 169 ASP A N 1
ATOM 1288 C CA . ASP A 1 169 ? -2.558 2.914 10.262 1.00 80.94 169 ASP A CA 1
ATOM 1289 C C . ASP A 1 169 ? -2.989 4.128 9.439 1.00 80.94 169 ASP A C 1
ATOM 1291 O O . ASP A 1 169 ? -4.178 4.408 9.330 1.00 80.94 169 ASP A O 1
ATOM 1295 N N . ALA A 1 170 ? -2.056 4.789 8.746 1.00 83.06 170 ALA A N 1
ATOM 1296 C CA . ALA A 1 170 ? -2.372 5.919 7.871 1.00 83.06 170 ALA A CA 1
ATOM 1297 C C . ALA A 1 170 ? -3.317 5.531 6.722 1.00 83.06 170 ALA A C 1
ATOM 1299 O O . ALA A 1 170 ? -4.222 6.288 6.374 1.00 83.06 170 ALA A O 1
ATOM 1300 N N . SER A 1 171 ? -3.120 4.351 6.123 1.00 82.56 171 SER A N 1
ATOM 1301 C CA . SER A 1 171 ? -4.010 3.861 5.064 1.00 82.56 171 SER A CA 1
ATOM 1302 C C . SER A 1 171 ? -5.399 3.494 5.587 1.00 82.56 171 SER A C 1
ATOM 1304 O O . SER A 1 171 ? -6.383 3.670 4.873 1.00 82.56 171 SER A O 1
ATOM 1306 N N . THR A 1 172 ? -5.480 3.015 6.829 1.00 81.75 172 THR A N 1
ATOM 1307 C CA . THR A 1 172 ? -6.736 2.681 7.502 1.00 81.75 172 THR A CA 1
ATOM 1308 C C . THR A 1 172 ? -7.477 3.946 7.883 1.00 81.75 172 THR A C 1
ATOM 1310 O O . THR A 1 172 ? -8.635 4.088 7.511 1.00 81.75 172 THR A O 1
ATOM 1313 N N . ALA A 1 173 ? -6.799 4.892 8.532 1.00 84.75 173 ALA A N 1
ATOM 1314 C CA . ALA A 1 173 ? -7.352 6.180 8.921 1.00 84.75 173 ALA A CA 1
ATOM 1315 C C . ALA A 1 173 ? -7.971 6.906 7.722 1.00 84.75 173 ALA A C 1
ATOM 1317 O O . ALA A 1 173 ? -9.129 7.303 7.782 1.00 84.75 173 ALA A O 1
ATOM 1318 N N . ALA A 1 174 ? -7.269 6.945 6.584 1.00 83.19 174 ALA A N 1
ATOM 1319 C CA . ALA A 1 174 ? -7.808 7.516 5.352 1.00 83.19 174 ALA A CA 1
ATOM 1320 C C . ALA A 1 174 ? -9.092 6.814 4.859 1.00 83.19 174 ALA A C 1
ATOM 1322 O O . ALA A 1 174 ? -9.965 7.475 4.306 1.00 83.19 174 ALA A O 1
ATOM 1323 N N . ARG A 1 175 ? -9.239 5.495 5.065 1.00 82.50 175 ARG A N 1
ATOM 1324 C CA . ARG A 1 175 ? -10.454 4.742 4.685 1.00 82.50 175 ARG A CA 1
ATOM 1325 C C . ARG A 1 175 ? -11.637 5.010 5.608 1.00 82.50 175 ARG A C 1
ATOM 1327 O O . ARG A 1 175 ? -12.765 4.967 5.136 1.00 82.50 175 ARG A O 1
ATOM 1334 N N . ILE A 1 176 ? -11.382 5.260 6.890 1.00 85.25 176 ILE A N 1
ATOM 1335 C CA . ILE A 1 176 ? -12.417 5.586 7.884 1.00 85.25 176 ILE A CA 1
ATOM 1336 C C . ILE A 1 176 ? -12.638 7.099 8.028 1.00 85.25 176 ILE A C 1
ATOM 1338 O O . ILE A 1 176 ? -13.351 7.526 8.926 1.00 85.25 176 ILE A O 1
ATOM 1342 N N . GLY A 1 177 ? -12.029 7.917 7.163 1.00 84.62 177 GLY A N 1
ATOM 1343 C CA . GLY A 1 177 ? -12.187 9.371 7.168 1.00 84.62 177 GLY A CA 1
ATOM 1344 C C . GLY A 1 177 ? -11.452 10.094 8.302 1.00 84.62 177 GLY A C 1
ATOM 1345 O O . GLY A 1 177 ? -11.762 11.242 8.586 1.00 84.62 177 GLY A O 1
ATOM 1346 N N . ILE A 1 178 ? -10.462 9.479 8.947 1.00 88.19 178 ILE A N 1
ATOM 1347 C CA . ILE A 1 178 ? -9.655 10.109 10.002 1.00 88.19 178 ILE A CA 1
ATOM 1348 C C . ILE A 1 178 ? -8.347 10.658 9.412 1.00 88.19 178 ILE A C 1
ATOM 1350 O O . ILE A 1 178 ? -7.640 9.965 8.675 1.00 88.19 178 ILE A O 1
ATOM 1354 N N . ARG A 1 179 ? -7.989 11.901 9.762 1.00 86.06 179 ARG A N 1
ATOM 1355 C CA . ARG A 1 179 ? -6.680 12.493 9.445 1.00 86.06 179 ARG A CA 1
ATOM 1356 C C . ARG A 1 179 ? -5.699 12.212 10.568 1.00 86.06 179 ARG A C 1
ATOM 1358 O O . ARG A 1 179 ? -5.952 12.551 11.723 1.00 86.06 179 ARG A O 1
ATOM 1365 N N . LEU A 1 180 ? -4.561 11.634 10.201 1.00 85.50 180 LEU A N 1
ATOM 1366 C CA . LEU A 1 180 ? -3.433 11.435 11.101 1.00 85.50 180 LEU A CA 1
ATOM 1367 C C . LEU A 1 180 ? -2.282 12.356 10.716 1.00 85.50 180 LEU A C 1
ATOM 1369 O O . LEU A 1 180 ? -1.983 12.525 9.530 1.00 85.50 180 LEU A O 1
ATOM 1373 N N . ASP A 1 181 ? -1.596 12.889 11.719 1.00 81.69 181 ASP A N 1
ATOM 1374 C CA . ASP A 1 181 ? -0.266 13.457 11.536 1.00 81.69 181 ASP A CA 1
ATOM 1375 C C . ASP A 1 181 ? 0.708 12.338 11.102 1.00 81.69 181 ASP A C 1
ATOM 1377 O O . ASP A 1 181 ? 0.868 11.347 11.821 1.00 81.69 181 ASP A O 1
ATOM 1381 N N . PRO A 1 182 ? 1.380 12.460 9.942 1.00 71.94 182 PRO A N 1
ATOM 1382 C CA . PRO A 1 182 ? 2.305 11.443 9.449 1.00 71.94 182 PRO A CA 1
ATOM 1383 C C . PRO A 1 182 ? 3.556 11.246 10.323 1.00 71.94 182 PRO A C 1
ATOM 1385 O O . PRO A 1 182 ? 4.190 10.192 10.219 1.00 71.94 182 PRO A O 1
ATOM 1388 N N . ALA A 1 183 ? 3.930 12.227 11.150 1.00 73.31 183 ALA A N 1
ATOM 1389 C CA . ALA A 1 183 ? 5.092 12.148 12.032 1.00 73.31 183 ALA A CA 1
ATOM 1390 C C . ALA A 1 183 ? 4.739 11.526 13.390 1.00 73.31 183 ALA A C 1
ATOM 1392 O O . ALA A 1 183 ? 5.423 10.601 13.837 1.00 73.31 183 ALA A O 1
ATOM 1393 N N . THR A 1 184 ? 3.668 12.010 14.027 1.00 75.06 184 THR A N 1
ATOM 1394 C CA . THR A 1 184 ? 3.288 11.603 15.392 1.00 75.06 184 THR A CA 1
ATOM 1395 C C . THR A 1 184 ? 2.236 10.495 15.444 1.00 75.06 184 THR A C 1
ATOM 1397 O O . THR A 1 184 ? 2.104 9.838 16.473 1.00 75.06 184 THR A O 1
ATOM 1400 N N . GLY A 1 185 ? 1.483 10.270 14.364 1.00 72.19 185 GLY A N 1
ATOM 1401 C CA . GLY A 1 185 ? 0.351 9.339 14.342 1.00 72.19 185 GLY A CA 1
ATOM 1402 C C . GLY A 1 185 ? -0.876 9.833 15.114 1.00 72.19 185 GLY A C 1
ATOM 1403 O O . GLY A 1 185 ? -1.835 9.080 15.268 1.00 72.19 185 GLY A O 1
ATOM 1404 N N . ARG A 1 186 ? -0.873 11.080 15.607 1.00 81.88 186 ARG A N 1
ATOM 1405 C CA . ARG A 1 186 ? -2.015 11.656 16.329 1.00 81.88 186 ARG A CA 1
ATOM 1406 C C . ARG A 1 186 ? -3.146 12.000 15.370 1.00 81.88 186 ARG A C 1
ATOM 1408 O O . ARG A 1 186 ? -2.903 12.432 14.245 1.00 81.88 186 ARG A O 1
ATOM 1415 N N . ILE A 1 187 ? -4.379 11.859 15.850 1.00 84.56 187 ILE A N 1
ATOM 1416 C CA . ILE A 1 187 ? -5.569 12.321 15.136 1.00 84.56 187 ILE A CA 1
ATOM 1417 C C . ILE A 1 187 ? -5.544 13.850 15.112 1.00 84.56 187 ILE A C 1
ATOM 1419 O O . ILE A 1 187 ? -5.566 14.487 16.163 1.00 84.56 187 ILE A O 1
ATOM 1423 N N . THR A 1 188 ? -5.464 14.429 13.916 1.00 88.19 188 THR A N 1
ATOM 1424 C CA . THR A 1 188 ? -5.450 15.887 13.701 1.00 88.19 188 THR A CA 1
ATOM 1425 C C . THR A 1 188 ? -6.789 16.419 13.218 1.00 88.19 188 THR A C 1
ATOM 1427 O O . THR A 1 188 ? -7.031 17.621 13.266 1.00 88.19 188 THR A O 1
ATOM 1430 N N . GLY A 1 189 ? -7.667 15.537 12.750 1.00 87.00 189 GLY A N 1
ATOM 1431 C CA . GLY A 1 189 ? -8.990 15.915 12.297 1.00 87.00 189 GLY A CA 1
ATOM 1432 C C . GLY A 1 189 ? -9.736 14.758 11.661 1.00 87.00 189 GLY A C 1
ATOM 1433 O O . GLY A 1 189 ? -9.273 13.617 11.626 1.00 87.00 189 GLY A O 1
ATOM 1434 N N . VAL A 1 190 ? -10.905 15.090 11.140 1.00 89.88 190 VAL A N 1
ATOM 1435 C CA . VAL A 1 190 ? -11.870 14.148 10.587 1.00 89.88 190 VAL A CA 1
ATOM 1436 C C . VAL A 1 190 ? -12.355 14.711 9.246 1.00 89.88 190 VAL A C 1
ATOM 1438 O O . VAL A 1 190 ? -12.463 15.926 9.085 1.00 89.88 190 VAL A O 1
ATOM 1441 N N . HIS A 1 191 ? -12.536 13.850 8.250 1.00 84.62 191 HIS A N 1
ATOM 1442 C CA . HIS A 1 191 ? -13.152 14.171 6.963 1.00 84.62 191 HIS A CA 1
ATOM 1443 C C . HIS A 1 191 ? -14.670 13.971 7.035 1.00 84.62 191 HIS A C 1
ATOM 1445 O O . HIS A 1 191 ? -15.159 13.198 7.858 1.00 84.62 191 HIS A O 1
ATOM 1451 N N . ASP A 1 192 ? -15.406 14.609 6.126 1.00 74.06 192 ASP A N 1
ATOM 1452 C CA . ASP A 1 192 ? -16.837 14.350 5.967 1.00 74.06 192 ASP A CA 1
ATOM 1453 C C . ASP A 1 192 ? -17.085 12.869 5.651 1.00 74.06 192 ASP A C 1
ATOM 1455 O O . ASP A 1 192 ? -16.391 12.265 4.828 1.00 74.06 192 ASP A O 1
ATOM 1459 N N . GLY A 1 193 ? -18.060 12.273 6.340 1.00 75.88 193 GLY A N 1
ATOM 1460 C CA . GLY A 1 193 ? -18.377 10.847 6.216 1.00 75.88 193 GLY A CA 1
ATOM 1461 C C . GLY A 1 193 ? -17.433 9.912 6.976 1.00 75.88 193 GLY A C 1
ATOM 1462 O O . GLY A 1 193 ? -17.375 8.723 6.661 1.00 75.88 193 GLY A O 1
ATOM 1463 N N . ALA A 1 194 ? -16.681 10.418 7.957 1.00 83.75 194 ALA A N 1
ATOM 1464 C CA . ALA A 1 194 ? -15.871 9.558 8.804 1.00 83.75 194 ALA A CA 1
ATOM 1465 C C . ALA A 1 194 ? -16.702 8.528 9.569 1.00 83.75 194 ALA A C 1
ATOM 1467 O O . ALA A 1 194 ? -17.806 8.791 10.046 1.00 83.75 194 ALA A O 1
ATOM 1468 N N . VAL A 1 195 ? -16.117 7.346 9.706 1.00 84.25 195 VAL A N 1
ATOM 1469 C CA . VAL A 1 195 ? -16.726 6.227 10.408 1.00 84.25 195 VAL A CA 1
ATOM 1470 C C . VAL A 1 195 ? -16.435 6.379 11.895 1.00 84.25 195 VAL A C 1
ATOM 1472 O O . VAL A 1 195 ? -15.294 6.227 12.333 1.00 84.25 195 VAL A O 1
ATOM 1475 N N . THR A 1 196 ? -17.474 6.663 12.673 1.00 83.75 196 THR A N 1
ATOM 1476 C CA . THR A 1 196 ? -17.434 6.688 14.137 1.00 83.75 196 THR A CA 1
ATOM 1477 C C . THR A 1 196 ? -18.179 5.489 14.707 1.00 83.75 196 THR A C 1
ATOM 1479 O O . THR A 1 196 ? -19.070 4.939 14.067 1.00 83.75 196 THR A O 1
ATOM 1482 N N . VAL A 1 197 ? -17.800 5.062 15.909 1.00 83.81 197 VAL A N 1
ATOM 1483 C CA . VAL A 1 197 ? -18.508 4.000 16.632 1.00 83.81 197 VAL A CA 1
ATOM 1484 C C . VAL A 1 197 ? -19.588 4.643 17.512 1.00 83.81 197 VAL A C 1
ATOM 1486 O O . VAL A 1 197 ? -19.267 5.616 18.199 1.00 83.81 197 VAL A O 1
ATOM 1489 N N . PRO A 1 198 ? -20.831 4.127 17.538 1.00 84.62 198 PRO A N 1
ATOM 1490 C CA . PRO A 1 198 ? -21.348 2.989 16.770 1.00 84.62 198 PRO A CA 1
ATOM 1491 C C . PRO A 1 198 ? -21.580 3.325 15.288 1.00 84.62 198 PRO A C 1
ATOM 1493 O O . PRO A 1 198 ? -22.225 4.320 14.962 1.00 84.62 198 PRO A O 1
ATOM 1496 N N . HIS A 1 199 ? -21.083 2.473 14.382 1.00 87.88 199 HIS A N 1
ATOM 1497 C CA . HIS A 1 199 ? -21.319 2.632 12.945 1.00 87.88 199 HIS A CA 1
ATOM 1498 C C . HIS A 1 199 ? -22.372 1.640 12.468 1.00 87.88 199 HIS A C 1
ATOM 1500 O O . HIS A 1 199 ? -22.217 0.438 12.655 1.00 87.88 199 HIS A O 1
ATOM 1506 N N . ARG A 1 200 ? -23.429 2.106 11.806 1.00 86.44 200 ARG A N 1
ATOM 1507 C CA . ARG A 1 200 ? -24.480 1.214 11.313 1.00 86.44 200 ARG A CA 1
ATOM 1508 C C . ARG A 1 200 ? -24.122 0.639 9.941 1.00 86.44 200 ARG A C 1
ATOM 1510 O O . ARG A 1 200 ? -23.918 1.385 8.988 1.00 86.44 200 ARG A O 1
ATOM 1517 N N . VAL A 1 201 ? -24.096 -0.689 9.840 1.00 85.75 201 VAL A N 1
ATOM 1518 C CA . VAL A 1 201 ? -23.895 -1.449 8.599 1.00 85.75 201 VAL A CA 1
ATOM 1519 C C . VAL A 1 201 ? -25.128 -2.328 8.386 1.00 85.75 201 VAL A C 1
ATOM 1521 O O . VAL A 1 201 ? -25.289 -3.361 9.036 1.00 85.75 201 VAL A O 1
ATOM 1524 N N . ALA A 1 202 ? -26.015 -1.900 7.483 1.00 84.19 202 ALA A N 1
ATOM 1525 C CA . ALA A 1 202 ? -27.357 -2.470 7.322 1.00 84.19 202 ALA A CA 1
ATOM 1526 C C . ALA A 1 202 ? -28.137 -2.477 8.659 1.00 84.19 202 ALA A C 1
ATOM 1528 O O . ALA A 1 202 ? -28.348 -1.417 9.258 1.00 84.19 202 ALA A O 1
ATOM 1529 N N . ASP A 1 203 ? -28.535 -3.654 9.143 1.00 84.00 203 ASP A N 1
ATOM 1530 C CA . ASP A 1 203 ? -29.303 -3.823 10.385 1.00 84.00 203 ASP A CA 1
ATOM 1531 C C . ASP A 1 203 ? -28.433 -4.118 11.612 1.00 84.00 203 ASP A C 1
ATOM 1533 O O . ASP A 1 203 ? -28.956 -4.402 12.688 1.00 84.00 203 ASP A O 1
ATOM 1537 N N . ARG A 1 204 ? -27.104 -4.065 11.466 1.00 86.75 204 ARG A N 1
ATOM 1538 C CA . ARG A 1 204 ? -26.160 -4.351 12.550 1.00 86.75 204 ARG A CA 1
ATOM 1539 C C . ARG A 1 204 ? -25.261 -3.162 12.834 1.00 86.75 204 ARG A C 1
ATOM 1541 O O . ARG A 1 204 ? -24.979 -2.349 11.954 1.00 86.75 204 ARG A O 1
ATOM 1548 N N . GLU A 1 205 ? -24.773 -3.077 14.063 1.00 89.12 205 GLU A N 1
ATOM 1549 C CA . GLU A 1 205 ? -23.743 -2.104 14.412 1.00 89.12 205 GLU A CA 1
ATOM 1550 C C . GLU A 1 205 ? -22.345 -2.704 14.311 1.00 89.12 205 GLU A C 1
ATOM 1552 O O . GLU A 1 205 ? -22.104 -3.865 14.646 1.00 89.12 205 GLU A O 1
ATOM 1557 N N . ALA A 1 206 ? -21.416 -1.884 13.841 1.00 89.75 206 ALA A N 1
ATOM 1558 C CA . ALA A 1 206 ? -20.004 -2.164 13.754 1.00 89.75 206 ALA A CA 1
ATOM 1559 C C . ALA A 1 206 ? -19.251 -1.389 14.835 1.00 89.75 206 ALA A C 1
ATOM 1561 O O . ALA A 1 206 ? -19.415 -0.174 14.984 1.00 89.75 206 ALA A O 1
ATOM 1562 N N . PHE A 1 207 ? -18.376 -2.102 15.541 1.00 87.62 207 PHE A N 1
ATOM 1563 C CA . PHE A 1 207 ? -17.548 -1.550 16.617 1.00 87.62 207 PHE A CA 1
ATOM 1564 C C . PHE A 1 207 ? -16.060 -1.487 16.257 1.00 87.62 207 PHE A C 1
ATOM 1566 O O . PHE A 1 207 ? -15.252 -0.960 17.020 1.00 87.62 207 PHE A O 1
ATOM 1573 N N . GLY A 1 208 ? -15.676 -2.028 15.099 1.00 85.81 208 GLY A N 1
ATOM 1574 C CA . GLY A 1 208 ? -14.286 -2.076 14.671 1.00 85.81 208 GLY A CA 1
ATOM 1575 C C . GLY A 1 208 ? -14.129 -2.104 13.159 1.00 85.81 208 GLY A C 1
ATOM 1576 O O . GLY A 1 208 ? -15.034 -2.493 12.419 1.00 85.81 208 GLY A O 1
ATOM 1577 N N . PHE A 1 209 ? -12.941 -1.711 12.707 1.00 83.62 209 PHE A N 1
ATOM 1578 C CA . PHE A 1 209 ? -12.531 -1.799 11.312 1.00 83.62 209 PHE A CA 1
ATOM 1579 C C . PHE A 1 209 ? -11.440 -2.859 11.167 1.00 83.62 209 PHE A C 1
ATOM 1581 O O . PHE A 1 209 ? -10.435 -2.839 11.878 1.00 83.62 209 PHE A O 1
ATOM 1588 N N . THR A 1 210 ? -11.627 -3.782 10.232 1.00 80.31 210 THR A N 1
ATOM 1589 C CA . THR A 1 210 ? -10.656 -4.834 9.940 1.00 80.31 210 THR A CA 1
ATOM 1590 C C . THR A 1 210 ? -9.560 -4.264 9.051 1.00 80.31 210 THR A C 1
ATOM 1592 O O . THR A 1 210 ? -9.787 -3.897 7.894 1.00 80.31 210 THR A O 1
ATOM 1595 N N . THR A 1 211 ? -8.341 -4.203 9.579 1.00 71.44 211 THR A N 1
ATOM 1596 C CA . THR A 1 211 ? -7.164 -3.809 8.808 1.00 71.44 211 THR A CA 1
ATOM 1597 C C . THR A 1 211 ? -6.458 -5.054 8.293 1.00 71.44 211 THR A C 1
ATOM 1599 O O . THR A 1 211 ? -6.214 -6.009 9.023 1.00 71.44 211 THR A O 1
ATOM 1602 N N . ARG A 1 212 ? -6.137 -5.059 6.999 1.00 67.38 212 ARG A N 1
ATOM 1603 C CA . ARG A 1 212 ? -5.280 -6.086 6.399 1.00 67.38 212 ARG A CA 1
ATOM 1604 C C . ARG A 1 212 ? -3.919 -5.485 6.110 1.00 67.38 212 ARG A C 1
ATOM 1606 O O . ARG A 1 212 ? -3.809 -4.294 5.805 1.00 67.38 212 ARG A O 1
ATOM 1613 N N . SER A 1 213 ? -2.883 -6.312 6.181 1.00 62.59 213 SER A N 1
ATOM 1614 C CA . SER A 1 213 ? -1.526 -5.890 5.851 1.00 62.59 213 SER A CA 1
ATOM 1615 C C . SER A 1 213 ? -1.469 -5.312 4.428 1.00 62.59 213 SER A C 1
ATOM 1617 O O . SER A 1 213 ? -2.058 -5.835 3.481 1.00 62.59 213 SER A O 1
ATOM 1619 N N . THR A 1 214 ? -0.745 -4.202 4.261 1.00 58.41 214 THR A N 1
ATOM 1620 C CA . THR A 1 214 ? -0.596 -3.520 2.961 1.00 58.41 214 THR A CA 1
ATOM 1621 C C . THR A 1 214 ? 0.169 -4.357 1.935 1.00 58.41 214 THR A C 1
ATOM 1623 O O . THR A 1 214 ? 0.026 -4.147 0.732 1.00 58.41 214 THR A O 1
ATOM 1626 N N . VAL A 1 215 ? 0.966 -5.323 2.397 1.00 55.69 215 VAL A N 1
ATOM 1627 C CA . VAL A 1 215 ? 1.692 -6.280 1.562 1.00 55.69 215 VAL A CA 1
ATOM 1628 C C . VAL A 1 215 ? 1.200 -7.677 1.914 1.00 55.69 215 VAL A C 1
ATOM 1630 O O . VAL A 1 215 ? 1.490 -8.176 2.998 1.00 55.69 215 VAL A O 1
ATOM 1633 N N . THR A 1 216 ? 0.462 -8.287 0.989 1.00 60.72 216 THR A N 1
ATOM 1634 C CA . THR A 1 216 ? -0.010 -9.671 1.086 1.00 60.72 216 THR A CA 1
ATOM 1635 C C . THR A 1 216 ? 0.735 -10.528 0.074 1.00 60.72 216 THR A C 1
ATOM 1637 O O . THR A 1 216 ? 0.789 -10.181 -1.111 1.00 60.72 216 THR A O 1
ATOM 1640 N N . SER A 1 217 ? 1.304 -11.648 0.520 1.00 61.69 217 SER A N 1
ATOM 1641 C CA . SER A 1 217 ? 1.627 -12.730 -0.411 1.00 61.69 217 SER A CA 1
ATOM 1642 C C . SER A 1 217 ? 0.330 -13.417 -0.859 1.00 61.69 217 SER A C 1
ATOM 1644 O O . SER A 1 217 ? -0.708 -13.290 -0.204 1.00 61.69 217 SER A O 1
ATOM 1646 N N . LEU A 1 218 ? 0.362 -14.149 -1.978 1.00 57.09 218 LEU A N 1
ATOM 1647 C CA . LEU A 1 218 ? -0.789 -14.961 -2.394 1.00 57.09 218 LEU A CA 1
ATOM 1648 C C . LEU A 1 218 ? -1.172 -15.967 -1.299 1.00 57.09 218 LEU A C 1
ATOM 1650 O O . LEU A 1 218 ? -2.349 -16.090 -0.983 1.00 57.09 218 LEU A O 1
ATOM 1654 N N . ALA A 1 219 ? -0.183 -16.592 -0.655 1.00 58.25 219 ALA A N 1
ATOM 1655 C CA . ALA A 1 219 ? -0.398 -17.499 0.469 1.00 58.25 219 ALA A CA 1
ATOM 1656 C C . ALA A 1 219 ? -1.101 -16.808 1.652 1.00 58.25 219 ALA A C 1
ATOM 1658 O O . ALA A 1 219 ? -2.034 -17.370 2.222 1.00 58.25 219 ALA A O 1
ATOM 1659 N N . ASP A 1 220 ? -0.729 -15.565 1.978 1.00 59.84 220 ASP A N 1
ATOM 1660 C CA . ASP A 1 220 ? -1.395 -14.811 3.048 1.00 59.84 220 ASP A CA 1
ATOM 1661 C C . ASP A 1 220 ? -2.859 -14.538 2.721 1.00 59.84 220 ASP A C 1
ATOM 1663 O O . ASP A 1 220 ? -3.697 -14.655 3.603 1.00 59.84 220 ASP A O 1
ATOM 1667 N N . ARG A 1 221 ? -3.198 -14.249 1.457 1.00 60.69 221 ARG A N 1
ATOM 1668 C CA . ARG A 1 221 ? -4.603 -14.058 1.058 1.00 60.69 221 ARG A CA 1
ATOM 1669 C C . ARG A 1 221 ? -5.444 -15.319 1.251 1.00 60.69 221 ARG A C 1
ATOM 1671 O O . ARG A 1 221 ? -6.623 -15.201 1.570 1.00 60.69 221 ARG A O 1
ATOM 1678 N N . PHE A 1 222 ? -4.852 -16.499 1.070 1.00 55.66 222 PHE A N 1
ATOM 1679 C CA . PHE A 1 222 ? -5.531 -17.774 1.304 1.00 55.66 222 PHE A CA 1
ATOM 1680 C C . PHE A 1 222 ? -5.633 -18.120 2.798 1.00 55.66 222 PHE A C 1
ATOM 1682 O O . PHE A 1 222 ? -6.658 -18.647 3.225 1.00 55.66 222 PHE A O 1
ATOM 1689 N N . HIS A 1 223 ? -4.624 -17.795 3.614 1.00 54.19 223 HIS A N 1
ATOM 1690 C CA . HIS A 1 223 ? -4.668 -18.028 5.065 1.00 54.19 223 HIS A CA 1
ATOM 1691 C C . HIS A 1 223 ? -5.580 -17.042 5.814 1.00 54.19 223 HIS A C 1
ATOM 1693 O O . HIS A 1 223 ? -6.276 -17.448 6.746 1.00 54.19 223 HIS A O 1
ATOM 1699 N N . ASP A 1 224 ? -5.640 -15.784 5.370 1.00 52.38 224 ASP A N 1
ATOM 1700 C CA . ASP A 1 224 ? -6.476 -14.708 5.934 1.00 52.38 224 ASP A CA 1
ATOM 1701 C C . ASP A 1 224 ? -7.983 -14.898 5.634 1.00 52.38 224 ASP A C 1
ATOM 1703 O O . ASP A 1 224 ? -8.832 -14.124 6.070 1.00 52.38 224 ASP A O 1
ATOM 1707 N N . ALA A 1 225 ? -8.345 -15.961 4.903 1.00 50.81 225 ALA A N 1
ATOM 1708 C CA . ALA A 1 225 ? -9.728 -16.336 4.607 1.00 50.81 225 ALA A CA 1
ATOM 1709 C C . ALA A 1 225 ? -10.451 -17.031 5.780 1.00 50.81 225 ALA A C 1
ATOM 1711 O O . ALA A 1 225 ? -11.663 -17.244 5.706 1.00 50.81 225 ALA A O 1
ATOM 1712 N N . ARG A 1 226 ? -9.748 -17.373 6.873 1.00 50.91 226 ARG A N 1
ATOM 1713 C CA . ARG A 1 226 ? -10.364 -17.906 8.104 1.00 50.91 226 ARG A CA 1
ATOM 1714 C C . ARG A 1 226 ? -10.967 -16.776 8.946 1.00 50.91 226 ARG A C 1
ATOM 1716 O O . ARG A 1 226 ? -10.566 -16.549 10.082 1.00 50.91 226 ARG A O 1
ATOM 1723 N N . GLN A 1 227 ? -11.914 -16.043 8.373 1.00 61.91 227 GLN A N 1
ATOM 1724 C CA . GLN A 1 227 ? -12.722 -15.068 9.102 1.00 61.91 227 GLN A CA 1
ATOM 1725 C C . GLN A 1 227 ? -13.955 -15.768 9.682 1.00 61.91 227 GLN A C 1
ATOM 1727 O O . GLN A 1 227 ? -14.556 -16.618 9.020 1.00 61.91 227 GLN A O 1
ATOM 1732 N N . VAL A 1 228 ? -14.361 -15.398 10.901 1.00 60.12 228 VAL A N 1
ATOM 1733 C CA . VAL A 1 228 ? -15.690 -15.760 11.408 1.00 60.12 228 VAL A CA 1
ATOM 1734 C C . VAL A 1 228 ? -16.690 -14.941 10.599 1.00 60.12 228 VAL A C 1
ATOM 1736 O O . VAL A 1 228 ? -16.886 -13.759 10.872 1.00 60.12 228 VAL A O 1
ATOM 1739 N N . ARG A 1 229 ? -17.266 -15.551 9.555 1.00 65.81 229 ARG A N 1
ATOM 1740 C CA . ARG A 1 229 ? -18.159 -14.883 8.589 1.00 65.81 229 ARG A CA 1
ATOM 1741 C C . ARG A 1 229 ? -19.327 -14.160 9.263 1.00 65.81 229 ARG A C 1
ATOM 1743 O O . ARG A 1 229 ? -19.803 -13.167 8.739 1.00 65.81 229 ARG A O 1
ATOM 1750 N N . ASP A 1 230 ? -19.726 -14.615 10.446 1.00 72.56 230 ASP A N 1
ATOM 1751 C CA . ASP A 1 230 ? -20.836 -14.032 11.197 1.00 72.56 230 ASP A CA 1
ATOM 1752 C C . ASP A 1 230 ? -20.480 -12.704 11.883 1.00 72.56 230 ASP A C 1
ATOM 1754 O O . ASP A 1 230 ? -21.378 -11.943 12.241 1.00 72.56 230 ASP A O 1
ATOM 1758 N N . TRP A 1 231 ? -19.192 -12.407 12.078 1.00 77.75 231 TRP A N 1
ATOM 1759 C CA . TRP A 1 231 ? -18.688 -11.238 12.819 1.00 77.75 231 TRP A CA 1
ATOM 1760 C C . TRP A 1 231 ? -18.079 -10.174 11.913 1.00 77.75 231 TRP A C 1
ATOM 1762 O O . TRP A 1 231 ? -17.607 -9.150 12.400 1.00 77.75 231 TRP A O 1
ATOM 1772 N N . VAL A 1 232 ? -18.069 -10.404 10.604 1.00 82.75 232 VAL A N 1
ATOM 1773 C CA . VAL A 1 232 ? -17.527 -9.465 9.629 1.00 82.75 232 VAL A CA 1
ATOM 1774 C C . VAL A 1 232 ? -18.595 -9.184 8.588 1.00 82.75 232 VAL A C 1
ATOM 1776 O O . VAL A 1 232 ? -19.366 -10.069 8.222 1.00 82.75 232 VAL A O 1
ATOM 1779 N N . ASP A 1 233 ? -18.675 -7.945 8.125 1.00 85.31 233 ASP A N 1
ATOM 1780 C CA . ASP A 1 233 ? -19.587 -7.609 7.040 1.00 85.31 233 ASP A CA 1
ATOM 1781 C C . ASP A 1 233 ? -19.205 -8.340 5.731 1.00 85.31 233 ASP A C 1
ATOM 1783 O O . ASP A 1 233 ? -18.060 -8.777 5.575 1.00 85.31 233 ASP A O 1
ATOM 1787 N N . PRO A 1 234 ? -20.117 -8.441 4.744 1.00 80.88 234 PRO A N 1
ATOM 1788 C CA . PRO A 1 234 ? -19.829 -9.113 3.474 1.00 80.88 234 PRO A CA 1
ATOM 1789 C C . PRO A 1 234 ? -18.607 -8.556 2.730 1.00 80.88 234 PRO A C 1
ATOM 1791 O O . PRO A 1 234 ? -17.987 -9.274 1.945 1.00 80.88 234 PRO A O 1
ATOM 1794 N N . THR A 1 235 ? -18.238 -7.289 2.963 1.00 80.19 235 THR A N 1
ATOM 1795 C CA . THR A 1 235 ? -17.051 -6.678 2.346 1.00 80.19 235 THR A CA 1
ATOM 1796 C C . THR A 1 235 ? -15.749 -6.976 3.0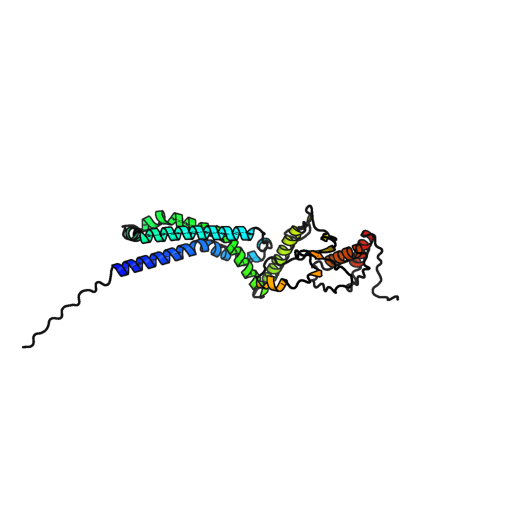95 1.00 80.19 235 THR A C 1
ATOM 1798 O O . THR A 1 235 ? -14.667 -6.685 2.572 1.00 80.19 235 THR A O 1
ATOM 1801 N N . GLY A 1 236 ? -15.814 -7.573 4.288 1.00 78.38 236 GLY A N 1
ATOM 1802 C CA . GLY A 1 236 ? -14.641 -7.929 5.081 1.00 78.38 236 GLY A CA 1
ATOM 1803 C C . GLY A 1 236 ? -13.994 -6.753 5.826 1.00 78.38 236 GLY A C 1
ATOM 1804 O O . GLY A 1 236 ? -12.848 -6.876 6.265 1.00 78.38 236 GLY A O 1
ATOM 1805 N N . ARG A 1 237 ? -14.661 -5.595 5.887 1.00 81.81 237 ARG A N 1
ATOM 1806 C CA . ARG A 1 237 ? -14.123 -4.305 6.352 1.00 81.81 237 ARG A CA 1
ATOM 1807 C C . ARG A 1 237 ? -14.514 -3.969 7.780 1.00 81.81 237 ARG A C 1
ATOM 1809 O O . ARG A 1 237 ? -13.722 -3.338 8.473 1.00 81.81 237 ARG A O 1
ATOM 1816 N N . PHE A 1 238 ? -15.693 -4.372 8.224 1.00 87.94 238 PHE A N 1
ATOM 1817 C CA . PHE A 1 238 ? -16.239 -4.002 9.523 1.00 87.94 238 PHE A CA 1
ATOM 1818 C C . PHE A 1 238 ? -16.411 -5.225 10.401 1.00 87.94 238 PHE A C 1
ATOM 1820 O O . PHE A 1 238 ? -16.874 -6.262 9.935 1.00 87.94 238 PHE A O 1
ATOM 1827 N N . VAL A 1 239 ? -16.056 -5.083 11.675 1.00 87.44 239 VAL A N 1
ATOM 1828 C CA . VAL A 1 239 ? -16.377 -6.077 12.698 1.00 87.44 239 VAL A CA 1
ATOM 1829 C C . VAL A 1 239 ? -17.752 -5.735 13.256 1.00 87.44 239 VAL A C 1
ATOM 1831 O O . VAL A 1 239 ? -17.947 -4.646 13.801 1.00 87.44 239 VAL A O 1
ATOM 1834 N N . LEU A 1 240 ? -18.699 -6.647 13.065 1.00 89.56 240 LEU A N 1
ATOM 1835 C CA . LEU A 1 240 ? -20.111 -6.479 13.385 1.00 89.56 240 LEU A CA 1
ATOM 1836 C C . LEU A 1 240 ? -20.448 -7.094 14.740 1.00 89.56 240 LEU A C 1
ATOM 1838 O O . LEU A 1 240 ? -19.982 -8.187 15.070 1.00 89.56 240 LEU A O 1
ATOM 1842 N N . MET A 1 241 ? -21.347 -6.446 15.476 1.00 88.50 241 MET A N 1
ATOM 1843 C CA . MET A 1 241 ? -21.953 -7.036 16.665 1.00 88.50 241 MET A CA 1
ATOM 1844 C C . MET A 1 241 ? -22.768 -8.275 16.306 1.00 88.50 241 MET A C 1
ATOM 1846 O O . MET A 1 241 ? -23.550 -8.209 15.352 1.00 88.50 241 MET A O 1
ATOM 1850 N N . PRO A 1 242 ? -22.609 -9.412 17.011 1.00 84.75 242 PRO A N 1
ATOM 1851 C CA . PRO A 1 242 ? -23.414 -10.603 16.767 1.00 84.75 242 PRO A CA 1
ATOM 1852 C C . PRO A 1 242 ? -24.904 -10.337 17.024 1.00 84.75 242 PRO A C 1
ATOM 1854 O O . PRO A 1 242 ? -25.274 -9.398 17.718 1.00 84.75 242 PRO A O 1
ATOM 1857 N N . ASN A 1 243 ? -25.776 -11.190 16.485 1.00 82.12 243 ASN A N 1
ATOM 1858 C CA . ASN A 1 243 ? -27.226 -11.037 16.667 1.00 82.12 243 ASN A CA 1
ATOM 1859 C C . ASN A 1 243 ? -27.686 -11.344 18.103 1.00 82.12 243 ASN A C 1
ATOM 1861 O O . ASN A 1 243 ? -28.760 -10.916 18.511 1.00 82.12 243 ASN A O 1
ATOM 1865 N N . ALA A 1 244 ? -26.883 -12.091 18.865 1.00 82.75 244 ALA A N 1
ATOM 1866 C CA . ALA A 1 244 ? -27.157 -12.441 20.253 1.00 82.75 244 ALA A CA 1
ATOM 1867 C C . ALA A 1 244 ? -25.892 -12.293 21.106 1.00 82.75 244 ALA A C 1
ATOM 1869 O O . ALA A 1 244 ? -24.790 -12.619 20.655 1.00 82.75 244 ALA A O 1
ATOM 1870 N N . SER A 1 245 ? -26.064 -11.866 22.358 1.00 77.00 245 SER A N 1
ATOM 1871 C CA . SER A 1 245 ? -24.973 -11.649 23.319 1.00 77.00 245 SER A CA 1
ATOM 1872 C C . SER A 1 245 ? -24.216 -12.930 23.685 1.00 77.00 245 SER A C 1
ATOM 1874 O O . SER A 1 245 ? -23.049 -12.876 24.062 1.00 77.00 245 SER A O 1
ATOM 1876 N N . SER A 1 246 ? -24.854 -14.093 23.533 1.00 76.56 246 SER A N 1
ATOM 1877 C CA . SER A 1 246 ? -24.281 -15.415 23.807 1.00 76.56 246 SER A CA 1
ATOM 1878 C C . SER A 1 246 ? -23.696 -16.116 22.576 1.00 76.56 246 SER A C 1
ATOM 1880 O O . SER A 1 246 ? -23.181 -17.225 22.707 1.00 76.56 246 SER A O 1
ATOM 1882 N N . ALA A 1 247 ? -23.763 -15.505 21.387 1.00 74.06 247 ALA A N 1
ATOM 1883 C CA . ALA A 1 247 ? -23.476 -16.195 20.128 1.00 74.06 247 ALA A CA 1
ATOM 1884 C C . ALA A 1 247 ? -22.031 -16.710 20.017 1.00 74.06 247 ALA A C 1
ATOM 1886 O O . ALA A 1 247 ? -21.808 -17.774 19.445 1.00 74.06 247 ALA A O 1
ATOM 1887 N N . ALA A 1 248 ? -21.045 -15.979 20.548 1.00 67.81 248 ALA A N 1
ATOM 1888 C CA . ALA A 1 248 ? -19.664 -16.450 20.612 1.00 67.81 248 ALA A CA 1
ATOM 1889 C C . ALA A 1 248 ? -18.833 -15.681 21.647 1.00 67.81 248 ALA A C 1
ATOM 1891 O O . ALA A 1 248 ? -19.150 -14.555 22.027 1.00 67.81 248 ALA A O 1
ATOM 1892 N N . ARG A 1 249 ? -17.724 -16.296 22.068 1.00 79.44 249 ARG A N 1
ATOM 1893 C CA . ARG A 1 249 ? -16.682 -15.648 22.871 1.00 79.44 249 ARG A CA 1
ATOM 1894 C C . ARG A 1 249 ? -15.628 -15.059 21.939 1.00 79.44 249 ARG A C 1
ATOM 1896 O O . ARG A 1 249 ? -15.093 -15.775 21.096 1.00 79.44 249 ARG A O 1
ATOM 1903 N N . ALA A 1 250 ? -15.299 -13.786 22.128 1.00 80.81 250 ALA A N 1
ATOM 1904 C CA . ALA A 1 250 ? -14.192 -13.140 21.435 1.00 80.81 250 ALA A CA 1
ATOM 1905 C C . ALA A 1 250 ? -12.972 -13.038 22.352 1.00 80.81 250 ALA A C 1
ATOM 1907 O O . ALA A 1 250 ? -13.083 -12.621 23.504 1.00 80.81 250 ALA A O 1
ATOM 1908 N N . LEU A 1 251 ? -11.802 -13.390 21.823 1.00 85.06 251 LEU A N 1
ATOM 1909 C CA . LEU A 1 251 ? -10.521 -13.163 22.481 1.00 85.06 251 LEU A CA 1
ATOM 1910 C C . LEU A 1 251 ? -9.803 -12.012 21.771 1.00 85.06 251 LEU A C 1
ATOM 1912 O O . LEU A 1 251 ? -9.420 -12.143 20.610 1.00 85.06 251 LEU A O 1
ATOM 1916 N N . ILE A 1 252 ? -9.617 -10.890 22.469 1.00 84.75 252 ILE A N 1
ATOM 1917 C CA . ILE A 1 252 ? -8.882 -9.730 21.951 1.00 84.75 252 ILE A CA 1
ATOM 1918 C C . ILE A 1 252 ? -7.440 -9.807 22.456 1.00 84.75 252 ILE A C 1
ATOM 1920 O O . ILE A 1 252 ? -7.175 -9.603 23.642 1.00 84.75 252 ILE A O 1
ATOM 1924 N N . ILE A 1 253 ? -6.505 -10.083 21.548 1.00 83.31 253 ILE A N 1
ATOM 1925 C CA . ILE A 1 253 ? -5.065 -10.096 21.828 1.00 83.31 253 ILE A CA 1
ATOM 1926 C C . ILE A 1 253 ? -4.457 -8.841 21.217 1.00 83.31 253 ILE A C 1
ATOM 1928 O O . ILE A 1 253 ? -4.583 -8.613 20.016 1.00 83.31 253 ILE A O 1
ATOM 1932 N N . ALA A 1 254 ? -3.799 -8.029 22.039 1.00 81.62 254 ALA A N 1
ATOM 1933 C CA . ALA A 1 254 ? -3.188 -6.791 21.581 1.00 81.62 254 ALA A CA 1
ATOM 1934 C C . ALA A 1 254 ? -1.984 -6.408 22.458 1.00 81.62 254 ALA A C 1
ATOM 1936 O O . ALA A 1 254 ? -1.977 -6.681 23.660 1.00 81.62 254 ALA A O 1
ATOM 1937 N N . GLU A 1 255 ? -0.979 -5.763 21.859 1.00 80.31 255 GLU A N 1
ATOM 1938 C CA . GLU A 1 255 ? 0.172 -5.192 22.575 1.00 80.31 255 GLU A CA 1
ATOM 1939 C C . GLU A 1 255 ? -0.281 -4.030 23.484 1.00 80.31 255 GLU A C 1
ATOM 1941 O O . GLU A 1 255 ? -1.293 -3.373 23.219 1.00 80.31 255 GLU A O 1
ATOM 1946 N N . SER A 1 256 ? 0.459 -3.739 24.557 1.00 76.44 256 SER A N 1
ATOM 1947 C CA . SER A 1 256 ? 0.168 -2.559 25.385 1.00 76.44 256 SER A CA 1
ATOM 1948 C C . SER A 1 256 ? 0.244 -1.277 24.543 1.00 76.44 256 SER A C 1
ATOM 1950 O O . SER A 1 256 ? 1.120 -1.143 23.693 1.00 76.44 256 SER A O 1
ATOM 1952 N N . GLY A 1 257 ? -0.693 -0.344 24.745 1.00 75.94 257 GLY A N 1
ATOM 1953 C CA . GLY A 1 257 ? -0.753 0.915 23.988 1.00 75.94 257 GLY A CA 1
ATOM 1954 C C . GLY A 1 257 ? -1.314 0.812 22.562 1.00 75.94 257 GLY A C 1
ATOM 1955 O O . GLY A 1 257 ? -1.375 1.818 21.866 1.00 75.94 257 GLY A O 1
ATOM 1956 N N . SER A 1 258 ? -1.779 -0.361 22.124 1.00 77.69 258 SER A N 1
ATOM 1957 C CA . SER A 1 258 ? -2.336 -0.572 20.772 1.00 77.69 258 SER A CA 1
ATOM 1958 C C . SER A 1 258 ? -3.812 -0.173 20.601 1.00 77.69 258 SER A C 1
ATOM 1960 O O . SER A 1 258 ? -4.402 -0.420 19.553 1.00 77.69 258 SER A O 1
ATOM 1962 N N . GLY A 1 259 ? -4.436 0.422 21.626 1.00 80.56 259 GLY A N 1
ATOM 1963 C CA . GLY A 1 259 ? -5.843 0.839 21.572 1.00 80.56 259 GLY A CA 1
ATOM 1964 C C . GLY A 1 259 ? -6.862 -0.244 21.948 1.00 80.56 259 GLY A C 1
ATOM 1965 O O . GLY A 1 259 ? -8.043 -0.088 21.649 1.00 80.56 259 GLY A O 1
ATOM 1966 N N . LYS A 1 260 ? -6.448 -1.316 22.645 1.00 87.75 260 LYS A N 1
ATOM 1967 C CA . LYS A 1 260 ? -7.350 -2.372 23.153 1.00 87.75 260 LYS A CA 1
ATOM 1968 C C . LYS A 1 260 ? -8.558 -1.807 23.910 1.00 87.75 260 LYS A C 1
ATOM 1970 O O . LYS A 1 260 ? -9.685 -2.196 23.627 1.00 87.75 260 LYS A O 1
ATOM 1975 N N . THR A 1 261 ? -8.321 -0.880 24.839 1.00 85.81 261 THR A N 1
ATOM 1976 C CA . THR A 1 261 ? -9.385 -0.241 25.627 1.00 85.81 261 THR A CA 1
ATOM 1977 C C . THR A 1 261 ? -10.354 0.525 24.728 1.00 85.81 261 THR A C 1
ATOM 1979 O O . THR A 1 261 ? -11.557 0.377 24.868 1.00 85.81 261 THR A O 1
ATOM 1982 N N . VAL A 1 262 ? -9.856 1.251 23.722 1.00 84.94 262 VAL A N 1
ATOM 1983 C CA . VAL A 1 262 ? -10.705 1.995 22.773 1.00 84.94 262 VAL A CA 1
ATOM 1984 C C . VAL A 1 262 ? -11.617 1.053 21.980 1.00 84.94 262 VAL A C 1
ATOM 1986 O O . VAL A 1 262 ? -12.803 1.339 21.824 1.00 84.94 262 VAL A O 1
ATOM 1989 N N . LEU A 1 263 ? -11.093 -0.090 21.525 1.00 87.38 263 LEU A N 1
ATOM 1990 C CA . LEU A 1 263 ? -11.891 -1.107 20.832 1.00 87.38 263 LEU A CA 1
ATOM 1991 C C . LEU A 1 263 ? -12.973 -1.706 21.746 1.00 87.38 263 LEU A C 1
ATOM 1993 O O . LEU A 1 263 ? -14.111 -1.880 21.314 1.00 87.38 263 LEU A O 1
ATOM 1997 N N . ILE A 1 264 ? -12.632 -1.997 23.006 1.00 88.44 264 ILE A N 1
ATOM 1998 C CA . ILE A 1 264 ? -13.588 -2.501 24.004 1.00 88.44 264 ILE A CA 1
ATOM 1999 C C . ILE A 1 264 ? -14.675 -1.459 24.276 1.00 88.44 264 ILE A C 1
ATOM 2001 O O . ILE A 1 264 ? -15.849 -1.808 24.280 1.00 88.44 264 ILE A O 1
ATOM 2005 N N . ASN A 1 265 ? -14.323 -0.184 24.425 1.00 87.50 265 ASN A N 1
ATOM 2006 C CA . ASN A 1 265 ? -15.301 0.883 24.645 1.00 87.50 265 ASN A CA 1
ATOM 2007 C C . ASN A 1 265 ? -16.285 0.979 23.470 1.00 87.50 265 ASN A C 1
ATOM 2009 O O . ASN A 1 265 ? -17.489 1.115 23.682 1.00 87.50 265 ASN A O 1
ATOM 2013 N N . GLY A 1 266 ? -15.790 0.837 22.236 1.00 88.31 266 GLY A N 1
ATOM 2014 C CA . GLY A 1 266 ? -16.632 0.759 21.044 1.00 88.31 266 GLY A CA 1
ATOM 2015 C C . GLY A 1 266 ? -17.581 -0.443 21.057 1.00 88.31 266 GLY A C 1
ATOM 2016 O O . GLY A 1 266 ? -18.767 -0.298 20.763 1.00 88.31 266 GLY A O 1
ATOM 2017 N N . LEU A 1 267 ? -17.084 -1.615 21.462 1.00 89.50 267 LEU A N 1
ATOM 2018 C CA . LEU A 1 267 ? -17.906 -2.814 21.643 1.00 89.50 267 LEU A CA 1
ATOM 2019 C C . LEU A 1 267 ? -18.998 -2.586 22.697 1.00 89.50 267 LEU A C 1
ATOM 2021 O O . LEU A 1 267 ? -20.148 -2.950 22.473 1.00 89.50 267 LEU A O 1
ATOM 2025 N N . VAL A 1 268 ? -18.666 -1.966 23.830 1.00 88.88 268 VAL A N 1
ATOM 2026 C CA . VAL A 1 268 ? -19.645 -1.676 24.885 1.00 88.88 268 VAL A CA 1
ATOM 2027 C C . VAL A 1 268 ? -20.721 -0.719 24.382 1.00 88.88 268 VAL A C 1
ATOM 2029 O O . VAL A 1 268 ? -21.899 -0.994 24.587 1.00 88.88 268 VAL A O 1
ATOM 2032 N N . LEU A 1 269 ? -20.356 0.352 23.672 1.00 88.44 269 LEU A N 1
ATOM 2033 C CA . LEU A 1 269 ? -21.338 1.269 23.084 1.00 88.44 269 LEU A CA 1
ATOM 2034 C C . LEU A 1 269 ? -22.321 0.538 22.160 1.00 88.44 269 LEU A C 1
ATOM 2036 O O . LEU A 1 269 ? -23.528 0.740 22.286 1.00 88.44 269 LEU A O 1
ATOM 2040 N N . CYS A 1 270 ? -21.823 -0.365 21.311 1.00 89.19 270 CYS A N 1
ATOM 2041 C CA . CYS A 1 270 ? -22.679 -1.192 20.460 1.00 89.19 270 CYS A CA 1
ATOM 2042 C C . CYS A 1 270 ? -23.511 -2.228 21.235 1.00 89.19 270 CYS A C 1
ATOM 2044 O O . CYS A 1 270 ? -24.569 -2.640 20.781 1.00 89.19 270 CYS A O 1
ATOM 2046 N N . ALA A 1 271 ? -23.073 -2.690 22.406 1.00 89.12 271 ALA A N 1
ATOM 2047 C CA . ALA A 1 271 ? -23.904 -3.558 23.242 1.00 89.12 271 ALA A CA 1
ATOM 2048 C C . ALA A 1 271 ? -25.045 -2.763 23.902 1.00 89.12 271 ALA A C 1
ATOM 2050 O O . ALA A 1 271 ? -26.182 -3.231 23.981 1.00 89.12 271 ALA A O 1
ATOM 2051 N N . LEU A 1 272 ? -24.757 -1.535 24.344 1.00 88.31 272 LEU A N 1
ATOM 2052 C CA . LEU A 1 272 ? -25.727 -0.662 25.006 1.00 88.31 272 LEU A CA 1
ATOM 2053 C C . LEU A 1 272 ? -26.819 -0.155 24.052 1.00 88.31 272 LEU A C 1
ATOM 2055 O O . LEU A 1 272 ? -27.974 -0.004 24.474 1.00 88.31 272 LEU A O 1
ATOM 2059 N N . SER A 1 273 ? -26.492 0.078 22.780 1.00 86.75 273 SER A N 1
ATOM 2060 C CA . SER A 1 273 ? -27.473 0.410 21.735 1.00 86.75 273 SER A CA 1
ATOM 2061 C C . SER A 1 273 ? -28.432 -0.755 21.460 1.00 86.75 273 SER A C 1
ATOM 2063 O O . SER A 1 273 ? -29.636 -0.536 21.334 1.00 86.75 273 SER A O 1
ATOM 2065 N N . TYR A 1 274 ? -27.940 -1.998 21.507 1.00 86.31 274 TYR A N 1
ATOM 2066 C CA . TYR A 1 274 ? -28.749 -3.223 21.436 1.00 86.31 274 TYR A CA 1
ATOM 2067 C C . TYR A 1 274 ? -29.562 -3.485 22.716 1.00 86.31 274 TYR A C 1
ATOM 2069 O O . TYR A 1 274 ? -30.374 -4.409 22.761 1.00 86.31 274 TYR A O 1
ATOM 2077 N N . GLY A 1 275 ? -29.353 -2.689 23.769 1.00 86.12 275 GLY A N 1
ATOM 2078 C CA . GLY A 1 275 ? -30.012 -2.861 25.063 1.00 86.12 275 GLY A CA 1
ATOM 2079 C C . GLY A 1 275 ? -29.485 -4.049 25.864 1.00 86.12 275 GLY A C 1
ATOM 2080 O O . GLY A 1 275 ? -30.177 -4.540 26.753 1.00 86.12 275 GLY A O 1
ATOM 2081 N N . TRP A 1 276 ? -28.280 -4.531 25.559 1.00 88.94 276 TRP A N 1
ATOM 2082 C CA . TRP A 1 276 ? -27.681 -5.632 26.301 1.00 88.94 276 TRP A CA 1
ATOM 2083 C C . TRP A 1 276 ? -27.119 -5.150 27.641 1.00 88.94 276 TRP A C 1
ATOM 2085 O O . TRP A 1 276 ? -26.505 -4.081 27.704 1.00 88.94 276 TRP A O 1
ATOM 2095 N N . PRO A 1 277 ? -27.270 -5.943 28.716 1.00 86.81 277 PRO A N 1
ATOM 2096 C CA . PRO A 1 277 ? -26.542 -5.697 29.949 1.00 86.81 277 PRO A CA 1
ATOM 2097 C C . PRO A 1 277 ? -25.049 -5.952 29.718 1.00 86.81 277 PRO A C 1
ATOM 2099 O O . PRO A 1 277 ? -24.663 -6.957 29.115 1.00 86.81 277 PRO A O 1
ATOM 2102 N N . VAL A 1 278 ? -24.205 -5.043 30.204 1.00 86.81 278 VAL A N 1
ATOM 2103 C CA . VAL A 1 278 ? -22.751 -5.115 30.035 1.00 86.81 278 VAL A CA 1
ATOM 2104 C C . VAL A 1 278 ? -22.081 -5.131 31.397 1.00 86.81 278 VAL A C 1
ATOM 2106 O O . VAL A 1 278 ? -22.310 -4.250 32.221 1.00 86.81 278 VAL A O 1
ATOM 2109 N N . PHE A 1 279 ? -21.199 -6.105 31.592 1.00 88.00 279 PHE A N 1
ATOM 2110 C CA . PHE A 1 279 ? -20.316 -6.187 32.747 1.00 88.00 279 PHE A CA 1
ATOM 2111 C C . PHE A 1 279 ? -18.875 -6.070 32.259 1.00 88.00 279 PHE A C 1
ATOM 2113 O O . PHE A 1 279 ? -18.443 -6.843 31.403 1.00 88.00 279 PHE A O 1
ATOM 2120 N N . VAL A 1 280 ? -18.136 -5.096 32.791 1.00 85.50 280 VAL A N 1
ATOM 2121 C CA . VAL A 1 280 ? -16.720 -4.885 32.471 1.00 85.50 280 VAL A CA 1
ATOM 2122 C C . VAL A 1 280 ? -15.901 -5.199 33.712 1.00 85.50 280 VAL A C 1
ATOM 2124 O O . VAL A 1 280 ? -16.101 -4.594 34.760 1.00 85.50 280 VAL A O 1
ATOM 2127 N N . ILE A 1 281 ? -14.981 -6.152 33.582 1.00 86.38 281 ILE A N 1
ATOM 2128 C CA . ILE A 1 281 ? -14.052 -6.532 34.646 1.00 86.38 281 ILE A CA 1
ATOM 2129 C C . ILE A 1 281 ? -12.660 -6.094 34.201 1.00 86.38 281 ILE A C 1
ATOM 2131 O O . ILE A 1 281 ? -12.063 -6.721 33.323 1.00 86.38 281 ILE A O 1
ATOM 2135 N N . ASP A 1 282 ? -12.155 -5.013 34.792 1.00 82.19 282 ASP A N 1
ATOM 2136 C CA . ASP A 1 282 ? -10.778 -4.577 34.583 1.00 82.19 282 ASP A CA 1
ATOM 2137 C C . ASP A 1 282 ? -9.875 -5.095 35.706 1.00 82.19 282 ASP A C 1
ATOM 2139 O O . ASP A 1 282 ? -9.870 -4.582 36.822 1.00 82.19 282 ASP A O 1
ATOM 2143 N N . ALA A 1 283 ? -9.077 -6.115 35.393 1.00 79.00 283 ALA A N 1
ATOM 2144 C CA . ALA A 1 283 ? -8.105 -6.675 36.328 1.00 79.00 283 ALA A CA 1
ATOM 2145 C C . ALA A 1 283 ? -6.899 -5.749 36.575 1.00 79.00 283 ALA A C 1
ATOM 2147 O O . ALA A 1 283 ? -6.126 -5.997 37.499 1.00 79.00 283 ALA A O 1
ATOM 2148 N N . LYS A 1 284 ? -6.706 -4.708 35.751 1.00 74.94 284 LYS A N 1
ATOM 2149 C CA . LYS A 1 284 ? -5.628 -3.727 35.934 1.00 74.94 284 LYS A CA 1
ATOM 2150 C C . LYS A 1 284 ? -5.962 -2.723 37.043 1.00 74.94 284 LYS A C 1
ATOM 2152 O O . LYS A 1 284 ? -5.041 -2.189 37.657 1.00 74.94 284 LYS A O 1
ATOM 2157 N N . GLY A 1 285 ? -7.252 -2.515 37.312 1.00 69.75 285 GLY A N 1
ATOM 2158 C CA . GLY A 1 285 ? -7.744 -1.676 38.398 1.00 69.75 285 GLY A CA 1
ATOM 2159 C C . GLY A 1 285 ? -7.522 -0.185 38.161 1.00 69.75 285 GLY A C 1
ATOM 2160 O O . GLY A 1 285 ? -7.253 0.526 39.125 1.00 69.75 285 GLY A O 1
ATOM 2161 N N . ASP A 1 286 ? -7.590 0.286 36.910 1.00 77.94 286 ASP A N 1
ATOM 2162 C CA . ASP A 1 286 ? -7.437 1.712 36.599 1.00 77.94 286 ASP A CA 1
ATOM 2163 C C . ASP A 1 286 ? -8.761 2.467 36.864 1.00 77.94 286 ASP A C 1
ATOM 2165 O O . ASP A 1 286 ? -9.738 2.283 36.126 1.00 77.94 286 ASP A O 1
ATOM 2169 N N . PRO A 1 287 ? -8.852 3.326 37.902 1.00 78.38 287 PRO A N 1
ATOM 2170 C CA . PRO A 1 287 ? -10.111 3.988 38.252 1.00 78.38 287 PRO A CA 1
ATOM 2171 C C . PRO A 1 287 ? -10.592 4.965 37.173 1.00 78.38 287 PRO A C 1
ATOM 2173 O O . PRO A 1 287 ? -11.793 5.242 37.070 1.00 78.38 287 PRO A O 1
ATOM 2176 N N . ALA A 1 288 ? -9.670 5.493 36.360 1.00 80.88 288 ALA A N 1
ATOM 2177 C CA . ALA A 1 288 ? -10.004 6.418 35.286 1.00 80.88 288 ALA A CA 1
ATOM 2178 C C . ALA A 1 288 ? -10.778 5.708 34.166 1.00 80.88 288 ALA A C 1
ATOM 2180 O O . ALA A 1 288 ? -11.783 6.241 33.693 1.00 80.88 288 ALA A O 1
ATOM 2181 N N . ASP A 1 289 ? -10.371 4.488 33.803 1.00 78.62 289 ASP A N 1
ATOM 2182 C CA . ASP A 1 289 ? -11.041 3.681 32.776 1.00 78.62 289 ASP A CA 1
ATOM 2183 C C . ASP A 1 289 ? -12.462 3.295 33.221 1.00 78.62 289 ASP A C 1
ATOM 2185 O O . ASP A 1 289 ? -13.418 3.432 32.451 1.00 78.62 289 ASP A O 1
ATOM 2189 N N . ALA A 1 290 ? -12.635 2.898 34.487 1.00 79.88 290 ALA A N 1
ATOM 2190 C CA . ALA A 1 290 ? -13.951 2.590 35.052 1.00 79.88 290 ALA A CA 1
ATOM 2191 C C . ALA A 1 290 ? -14.887 3.812 35.040 1.00 79.88 290 ALA A C 1
ATOM 2193 O O . ALA A 1 290 ? -16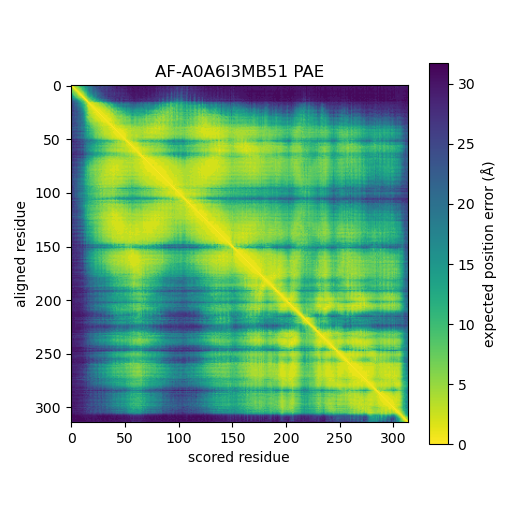.049 3.716 34.634 1.00 79.88 290 ALA A O 1
ATOM 2194 N N . THR A 1 291 ? -14.368 4.981 35.427 1.00 82.38 291 THR A N 1
ATOM 2195 C CA . THR A 1 291 ? -15.131 6.239 35.425 1.00 82.38 291 THR A CA 1
ATOM 2196 C C . THR A 1 291 ? -15.513 6.656 34.004 1.00 82.38 291 THR A C 1
ATOM 2198 O O . THR A 1 291 ? -16.661 7.030 33.753 1.00 82.38 291 THR A O 1
ATOM 2201 N N . ALA A 1 292 ? -14.584 6.536 33.049 1.00 82.31 292 ALA A N 1
ATOM 2202 C CA . ALA A 1 292 ? -14.842 6.819 31.640 1.00 82.31 292 ALA A CA 1
ATOM 2203 C C . ALA A 1 292 ? -15.931 5.898 31.065 1.00 82.31 292 ALA A C 1
ATOM 2205 O O . ALA A 1 292 ? -16.800 6.358 30.323 1.00 82.31 292 ALA A O 1
ATOM 2206 N N . MET A 1 293 ? -15.936 4.618 31.448 1.00 82.25 293 MET A N 1
ATOM 2207 C CA . MET A 1 293 ? -16.959 3.661 31.025 1.00 82.25 293 MET A CA 1
ATOM 2208 C C . MET A 1 293 ? -18.352 3.978 31.573 1.00 82.25 293 MET A C 1
ATOM 2210 O O . MET A 1 293 ? -19.335 3.882 30.834 1.00 82.25 293 MET A O 1
ATOM 2214 N N . VAL A 1 294 ? -18.449 4.400 32.835 1.00 85.62 294 VAL A N 1
ATOM 2215 C CA . VAL A 1 294 ? -19.721 4.876 33.402 1.00 85.62 294 VAL A CA 1
ATOM 2216 C C . VAL A 1 294 ? -20.209 6.116 32.659 1.00 85.62 294 VAL A C 1
ATOM 2218 O O . VAL A 1 294 ? -21.376 6.167 32.269 1.00 85.62 294 VAL A O 1
ATOM 2221 N N . GLY A 1 295 ? -19.313 7.071 32.393 1.00 84.31 295 GLY A N 1
ATOM 2222 C CA . GLY A 1 295 ? -19.635 8.265 31.611 1.00 84.31 295 GLY A CA 1
ATOM 2223 C C . GLY A 1 295 ? -20.157 7.931 30.210 1.00 84.31 295 GLY A C 1
ATOM 2224 O O . GLY A 1 295 ? -21.160 8.497 29.781 1.00 84.31 295 GLY A O 1
ATOM 2225 N N . LEU A 1 296 ? -19.541 6.964 29.520 1.00 83.56 296 LEU A N 1
ATOM 2226 C CA . LEU A 1 296 ? -20.004 6.483 28.211 1.00 83.56 296 LEU A CA 1
ATOM 2227 C C . LEU A 1 296 ? -21.411 5.873 28.275 1.00 83.56 296 LEU A C 1
ATOM 2229 O O . LEU A 1 296 ? -22.246 6.171 27.421 1.00 83.56 296 LEU A O 1
ATOM 2233 N N . ALA A 1 297 ? -21.695 5.047 29.284 1.00 84.75 297 ALA A N 1
ATOM 2234 C CA . ALA A 1 297 ? -23.012 4.434 29.443 1.00 84.75 297 ALA A CA 1
ATOM 2235 C C . ALA A 1 297 ? -24.103 5.472 29.754 1.00 84.75 297 ALA A C 1
ATOM 2237 O O . ALA A 1 297 ? -25.184 5.428 29.164 1.00 84.75 297 ALA A O 1
ATOM 2238 N N . GLN A 1 298 ? -23.802 6.440 30.621 1.00 86.69 298 GLN A N 1
ATOM 2239 C CA . GLN A 1 298 ? -24.708 7.541 30.954 1.00 86.69 298 GLN A CA 1
ATOM 2240 C C . GLN A 1 298 ? -24.970 8.454 29.754 1.00 86.69 298 GLN A C 1
ATOM 2242 O O . GLN A 1 298 ? -26.119 8.812 29.499 1.00 86.69 298 GLN A O 1
ATOM 2247 N N . ALA A 1 299 ? -23.936 8.772 28.970 1.00 8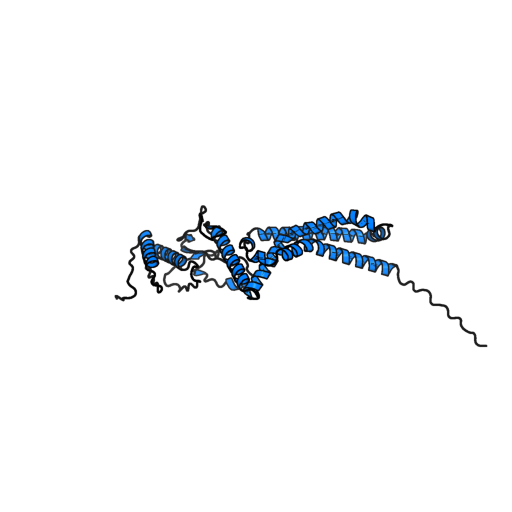4.44 299 ALA A N 1
ATOM 2248 C CA . ALA A 1 299 ? -24.079 9.533 27.728 1.00 84.44 299 ALA A CA 1
ATOM 2249 C C . ALA A 1 299 ? -24.956 8.803 26.694 1.00 84.44 299 ALA A C 1
ATOM 2251 O O . ALA A 1 299 ? -25.669 9.444 25.927 1.00 84.44 299 ALA A O 1
ATOM 2252 N N . ALA A 1 300 ? -24.958 7.467 26.712 1.00 81.25 300 ALA A N 1
ATOM 2253 C CA . ALA A 1 300 ? -25.858 6.633 25.917 1.00 81.25 300 ALA A CA 1
ATOM 2254 C C . ALA A 1 300 ? -27.271 6.480 26.531 1.00 81.25 300 ALA A C 1
ATOM 2256 O O . ALA A 1 300 ? -28.062 5.662 26.059 1.00 81.25 300 ALA A O 1
ATOM 2257 N N . GLY A 1 301 ? -27.599 7.228 27.592 1.00 83.94 301 GLY A N 1
ATOM 2258 C CA . GLY A 1 301 ? -28.903 7.191 28.260 1.00 83.94 301 GLY A CA 1
ATOM 2259 C C . GLY A 1 301 ? -29.137 5.944 29.118 1.00 83.94 301 GLY A C 1
ATOM 2260 O O . GLY A 1 301 ? -30.286 5.583 29.377 1.00 83.94 301 GLY A O 1
ATOM 2261 N N . ARG A 1 302 ? -28.073 5.249 29.535 1.00 86.81 302 ARG A N 1
ATOM 2262 C CA . ARG A 1 302 ? -28.142 4.044 30.375 1.00 86.81 302 ARG A CA 1
ATOM 2263 C C . ARG A 1 302 ? -27.674 4.330 31.799 1.00 86.81 302 ARG A C 1
ATOM 2265 O O . ARG A 1 302 ? -26.914 5.257 32.060 1.00 86.81 302 ARG A O 1
ATOM 2272 N N . THR A 1 303 ? -28.106 3.497 32.736 1.00 85.50 303 THR A N 1
ATOM 2273 C CA . THR A 1 303 ? -27.620 3.515 34.119 1.00 85.50 303 THR A CA 1
ATOM 2274 C C . THR A 1 303 ? -26.364 2.656 34.242 1.00 85.50 303 THR A C 1
ATOM 2276 O O . THR A 1 303 ? -26.352 1.525 33.759 1.00 85.50 303 THR A O 1
ATOM 2279 N N . ALA A 1 304 ? -25.330 3.159 34.913 1.00 84.69 304 ALA A N 1
ATOM 2280 C CA . ALA A 1 304 ? -24.108 2.410 35.190 1.00 84.69 304 ALA A CA 1
ATOM 2281 C C . ALA A 1 304 ? -23.527 2.802 36.552 1.00 84.69 304 ALA A C 1
ATOM 2283 O O . ALA A 1 304 ? -23.642 3.952 36.978 1.00 84.69 304 ALA A O 1
ATOM 2284 N N . THR A 1 305 ? -22.893 1.839 37.216 1.00 82.69 305 THR A N 1
ATOM 2285 C CA . THR A 1 305 ? -22.262 1.993 38.532 1.00 82.69 305 THR A CA 1
ATOM 2286 C C . THR A 1 305 ? -20.930 1.253 38.549 1.00 82.69 305 THR A C 1
ATOM 2288 O O . THR A 1 305 ? -20.827 0.171 37.972 1.00 82.69 305 THR A O 1
ATOM 2291 N N . VAL A 1 306 ? -19.927 1.798 39.239 1.00 79.19 306 VAL A N 1
ATOM 2292 C CA . VAL A 1 306 ? -18.675 1.079 39.515 1.00 79.19 306 VAL A CA 1
ATOM 2293 C C . VAL A 1 306 ? -18.860 0.274 40.799 1.00 79.19 306 VAL A C 1
ATOM 2295 O O . VAL A 1 306 ? -19.185 0.844 41.837 1.00 79.19 306 VAL A O 1
ATOM 2298 N N . ALA A 1 307 ? -18.666 -1.042 40.730 1.00 71.12 307 ALA A N 1
ATOM 2299 C CA . ALA A 1 307 ? -18.573 -1.891 41.913 1.00 71.12 307 ALA A CA 1
ATOM 2300 C C . ALA A 1 307 ? -17.092 -2.077 42.290 1.00 71.12 307 ALA A C 1
ATOM 2302 O O . ALA A 1 307 ? -16.261 -2.338 41.424 1.00 71.12 307 ALA A O 1
ATOM 2303 N N . GLU A 1 308 ? -16.757 -1.928 43.573 1.00 55.94 308 GLU A N 1
ATOM 2304 C CA . GLU A 1 308 ? -15.416 -2.204 44.112 1.00 55.94 308 GLU A CA 1
ATOM 2305 C C . GLU A 1 308 ? -15.044 -3.704 43.999 1.00 55.94 308 GLU A C 1
ATOM 2307 O O . GLU A 1 308 ? -15.933 -4.556 43.910 1.00 55.94 308 GLU A O 1
ATOM 2312 N N . PRO A 1 309 ? -13.741 -4.065 43.976 1.00 50.53 309 PRO A N 1
ATOM 2313 C CA . PRO A 1 309 ? -13.163 -4.954 42.962 1.00 50.53 309 PRO A CA 1
ATOM 2314 C C . PRO A 1 309 ? -13.691 -6.391 42.918 1.00 50.53 309 PRO A C 1
ATOM 2316 O O . PRO A 1 309 ? -13.579 -7.009 41.871 1.00 50.53 309 PRO A O 1
ATOM 2319 N N . VAL A 1 310 ? -14.293 -6.921 43.981 1.00 42.03 310 VAL A N 1
ATOM 2320 C CA . VAL A 1 310 ? -15.172 -8.103 43.961 1.00 42.03 310 VAL A CA 1
ATOM 2321 C C . VAL A 1 310 ? -15.951 -8.093 45.275 1.00 42.03 310 VAL A C 1
ATOM 2323 O O . VAL A 1 310 ? -15.329 -8.299 46.314 1.00 42.03 310 VAL A O 1
ATOM 2326 N N . LYS A 1 311 ? -17.286 -7.967 45.256 1.00 27.02 311 LYS A N 1
ATOM 2327 C CA . LYS A 1 311 ? -18.174 -8.610 46.248 1.00 27.02 311 LYS A CA 1
ATOM 2328 C C . LYS A 1 311 ? -19.492 -9.016 45.586 1.00 27.02 311 LYS A C 1
ATOM 2330 O O . LYS A 1 311 ? -20.240 -8.180 45.095 1.00 27.02 311 LYS A O 1
ATOM 2335 N N . TRP A 1 312 ? -19.710 -10.327 45.557 1.00 29.83 312 TRP A N 1
ATOM 2336 C CA . TRP A 1 312 ? -20.900 -11.012 45.065 1.00 29.83 312 TRP A CA 1
ATOM 2337 C C . TRP A 1 312 ? -22.146 -10.600 45.842 1.00 29.83 312 TRP A C 1
ATOM 2339 O O . TRP A 1 312 ? -22.114 -10.636 47.071 1.00 29.83 312 TRP A O 1
ATOM 2349 N N . PHE A 1 313 ? -23.245 -10.339 45.137 1.00 27.88 313 PHE A N 1
ATOM 2350 C CA . PHE A 1 313 ? -24.591 -10.430 45.696 1.00 27.88 313 PHE A CA 1
ATOM 2351 C C . PHE A 1 313 ? -25.512 -11.081 44.660 1.00 27.88 313 PHE A C 1
ATOM 2353 O O . PHE A 1 313 ? -25.390 -10.812 43.467 1.00 27.88 313 PHE A O 1
ATOM 2360 N N . VAL A 1 314 ? -26.309 -12.017 45.177 1.00 30.80 314 VAL A N 1
ATOM 2361 C CA . VAL A 1 314 ? -27.130 -13.040 44.508 1.00 30.80 314 VAL A CA 1
ATOM 2362 C C . VAL A 1 314 ? -28.111 -12.458 43.498 1.00 30.80 314 VAL A C 1
ATOM 2364 O O . VAL A 1 314 ? -28.742 -11.432 43.831 1.00 30.80 314 VAL A O 1
#

Mean predicted aligned error: 12.25 Å

Solvent-accessible surface area (backbone atoms only — not comparable to full-atom values): 18651 Å² total; per-residue (Å²): 140,80,85,81,78,80,78,76,75,79,73,80,79,84,77,47,69,66,55,56,51,51,51,52,51,52,53,51,51,51,51,51,52,51,47,63,64,48,41,28,48,47,50,27,51,50,54,55,58,74,53,54,68,69,51,54,47,39,30,74,70,52,55,77,60,88,63,51,61,57,54,33,51,51,24,50,50,54,46,50,50,50,53,51,53,52,51,50,53,51,52,50,37,52,76,71,45,52,48,61,55,47,72,70,38,88,66,38,78,75,48,47,51,80,70,44,41,65,56,53,52,51,42,35,58,49,6,61,45,39,34,65,43,46,49,52,52,51,52,51,57,51,50,54,35,58,74,69,65,68,54,92,48,64,71,59,46,51,38,29,52,50,15,44,50,52,21,43,50,54,57,48,30,57,72,39,22,36,38,57,38,90,87,78,65,44,78,77,49,72,44,90,86,42,69,54,71,68,29,77,55,88,97,38,40,23,35,46,73,55,83,71,73,80,77,69,53,75,67,48,60,63,62,69,62,79,59,65,69,79,39,33,44,97,86,61,45,35,33,35,58,60,98,46,92,80,74,68,90,85,84,88,84,74,63,89,90,71,49,61,67,59,46,50,52,23,43,49,52,44,35,51,75,72,66,46,90,81,87,85,85,67,90,85,66,56,68,65,61,56,52,51,51,35,50,52,36,43,75,71,76,41,89,64,78,89,74,71,98,79,76,91,78,135

InterPro domains:
  IPR027417 P-loop containing nucleoside triphosphate hydrolase [G3DSA:3.40.50.300] (225-305)
  IPR027417 P-loop containing nucleoside triphosphate hydrolase [SSF52540] (233-291)

pLDDT: mean 79.99, std 12.56, range [27.02, 95.44]

Foldseek 3Di:
DDDDDDDDPPDPPPPCPPVVLVVVLVVVLVVVLVLLVVQLVPVLVVVDVVVPLPLLLALVLLADDPCLVVLQVVLVVVLVVLSVVVNVVSVVCVVVCVVVVLVPDDPSVVVCCVVCVVVSVVSNVSSVSCNSVSSLVSSQVVVVCLVVVVDPDPVSSVSSVVSQVLNLLCVLCVVQQFDADSPPRDTPDGHPNHADFQGDDPPWTFLDFDGDRSDDDPVNVVVVVPDPPQQADPVRTTGTDHPDPVPDDDDDDDDPPPCPLVSVLSVVLRCVVVVHDDDDQDPVPDVVSQVVSQVSQVVSVHHDDDDPRDDDDD

Sequence (314 aa):
MSVEQAAVPPAPAETDALSDALEAVLAAALIALVGLVALPLLIPVIAVRVAGESIATKAVFWRVWPWQWIINTAGILLVTILLTIEALLLTQWVSTGAAAAFLASDGWMGQVWPMFGPWLVANLCAGVLLL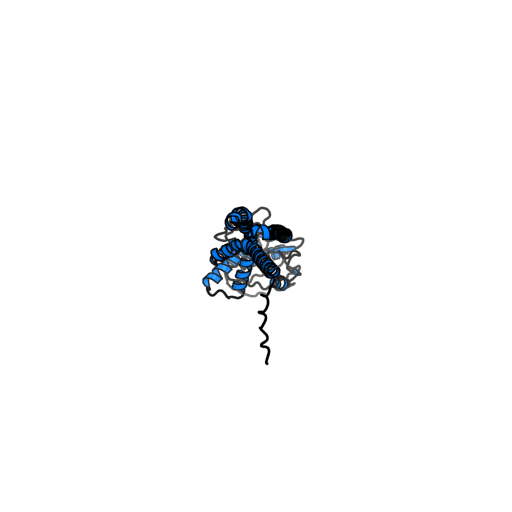PVAWSIRRRQIADRVRTRRVSDVLRQERIETARKRAADASTAARIGIRLDPATGRITGVHDGAVTVPHRVADREAFGFTTRSTVTSLADRFHDARQVRDWVDPTGRFVLMPNASSAARALIIAESGSGKTVLINGLVLCALSYGWPVFVIDAKGDPADATAMVGLAQAAGRTATVAEPVKWFV